Protein AF-A0A7Z9WN07-F1 (afdb_monomer_lite)

Structure (mmCIF, N/CA/C/O backbone):
data_AF-A0A7Z9WN07-F1
#
_entry.id   AF-A0A7Z9WN07-F1
#
loop_
_atom_site.group_PDB
_atom_site.id
_atom_site.type_symbol
_atom_site.label_atom_id
_atom_site.label_alt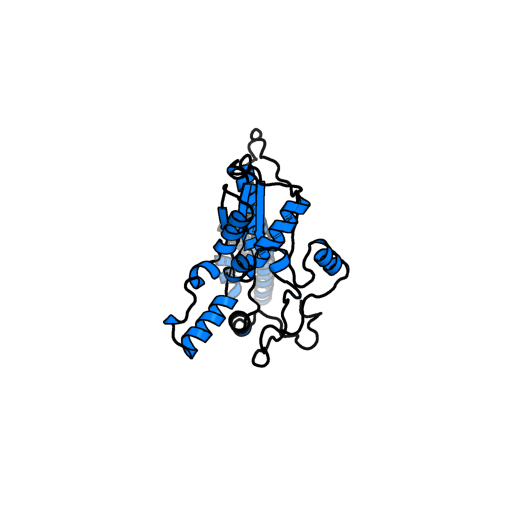_id
_atom_site.label_comp_id
_atom_site.label_asym_id
_atom_site.label_entity_id
_atom_site.label_seq_id
_atom_site.pdbx_PDB_ins_code
_atom_site.Cartn_x
_atom_site.Cartn_y
_atom_site.Cartn_z
_atom_site.occupancy
_atom_site.B_iso_or_equiv
_atom_site.auth_seq_id
_atom_site.auth_comp_id
_atom_site.auth_asym_id
_atom_site.auth_atom_id
_atom_site.pdbx_PDB_model_num
ATOM 1 N N . MET A 1 1 ? 30.267 -47.677 9.262 1.00 50.44 1 MET A N 1
ATOM 2 C CA . MET A 1 1 ? 31.317 -47.156 10.186 1.00 50.44 1 MET A CA 1
ATOM 3 C C . MET A 1 1 ? 31.373 -45.617 10.377 1.00 50.44 1 MET A C 1
ATOM 5 O O . MET A 1 1 ? 30.906 -45.163 11.415 1.00 50.44 1 MET A O 1
ATOM 9 N N . ILE A 1 2 ? 31.884 -44.772 9.455 1.00 46.47 2 ILE A N 1
ATOM 10 C CA . ILE A 1 2 ? 32.098 -43.310 9.717 1.00 46.47 2 ILE A CA 1
ATOM 11 C C . ILE A 1 2 ? 30.790 -42.527 9.984 1.00 46.47 2 ILE A C 1
ATOM 13 O O . ILE A 1 2 ? 30.716 -41.744 10.929 1.00 46.47 2 ILE A O 1
ATOM 17 N N . ARG A 1 3 ? 29.727 -42.796 9.212 1.00 55.16 3 ARG A N 1
ATOM 18 C CA . ARG A 1 3 ? 28.394 -42.169 9.372 1.00 55.16 3 ARG A CA 1
ATOM 19 C C . ARG A 1 3 ? 27.716 -42.485 10.711 1.00 55.16 3 ARG A C 1
ATOM 21 O O . ARG A 1 3 ? 26.977 -41.663 11.247 1.00 55.16 3 ARG A O 1
ATOM 28 N N . ILE A 1 4 ? 27.975 -43.675 11.247 1.00 59.12 4 ILE A N 1
ATOM 29 C CA . ILE A 1 4 ? 27.406 -44.155 12.511 1.00 59.12 4 ILE A CA 1
ATOM 30 C C . ILE A 1 4 ? 28.110 -43.460 13.684 1.00 59.12 4 ILE A C 1
ATOM 32 O O . ILE A 1 4 ? 27.452 -42.921 14.571 1.00 59.12 4 ILE A O 1
ATOM 36 N N . ALA A 1 5 ? 29.443 -43.363 13.641 1.00 60.12 5 ALA A N 1
ATOM 37 C CA . ALA A 1 5 ? 30.236 -42.713 14.684 1.00 60.12 5 ALA A CA 1
ATOM 38 C C . ALA A 1 5 ? 29.863 -41.232 14.907 1.00 60.12 5 ALA A C 1
ATOM 40 O O . ALA A 1 5 ? 29.836 -40.768 16.048 1.00 60.12 5 ALA A O 1
ATOM 41 N N . GLU A 1 6 ? 29.530 -40.485 13.848 1.00 63.25 6 GLU A N 1
ATOM 42 C CA . GLU A 1 6 ? 29.062 -39.096 13.974 1.00 63.25 6 GLU A CA 1
ATOM 43 C C . GLU A 1 6 ? 27.670 -38.977 14.605 1.00 63.25 6 GLU A C 1
ATOM 45 O O . GLU A 1 6 ? 27.448 -38.085 15.429 1.00 63.25 6 GLU A O 1
ATOM 50 N N . ARG A 1 7 ? 26.736 -39.874 14.258 1.00 66.88 7 ARG A N 1
ATOM 51 C CA . ARG A 1 7 ? 25.386 -39.895 14.847 1.00 66.88 7 ARG A CA 1
ATOM 52 C C . ARG A 1 7 ? 25.447 -40.239 16.342 1.00 66.88 7 ARG A C 1
ATOM 54 O O . ARG A 1 7 ? 24.804 -39.561 17.142 1.00 66.88 7 ARG A O 1
ATOM 61 N N . LEU A 1 8 ? 26.305 -41.182 16.740 1.00 63.91 8 LEU A N 1
ATOM 62 C CA . LEU A 1 8 ? 26.515 -41.567 18.145 1.00 63.91 8 LEU A CA 1
ATOM 63 C C . LEU A 1 8 ? 27.020 -40.413 19.024 1.00 63.91 8 LEU A C 1
ATOM 65 O O . LEU A 1 8 ? 26.582 -40.261 20.165 1.00 63.91 8 LEU A O 1
ATOM 69 N N . ARG A 1 9 ? 27.890 -39.541 18.493 1.00 69.06 9 ARG A N 1
ATOM 70 C CA . ARG A 1 9 ? 28.395 -38.359 19.223 1.00 69.06 9 ARG A CA 1
ATOM 71 C C . ARG A 1 9 ? 27.320 -37.319 19.539 1.00 69.06 9 ARG A C 1
ATOM 73 O O . ARG A 1 9 ? 27.557 -36.463 20.388 1.00 69.06 9 ARG A O 1
ATOM 80 N N . ARG A 1 10 ? 26.164 -37.365 18.873 1.00 67.75 10 ARG A N 1
ATOM 81 C CA . ARG A 1 10 ? 25.049 -36.430 19.094 1.00 67.75 10 ARG A CA 1
ATOM 82 C C . ARG A 1 10 ? 24.007 -36.961 20.081 1.00 67.75 10 ARG A C 1
ATOM 84 O O . ARG A 1 10 ? 23.107 -36.215 20.453 1.00 67.75 10 ARG A O 1
ATOM 91 N N . LEU A 1 11 ? 24.138 -38.215 20.522 1.00 70.62 11 LEU A N 1
ATOM 92 C CA . LEU A 1 11 ? 23.226 -38.818 21.489 1.00 70.62 11 LEU A CA 1
ATOM 93 C C . LEU A 1 11 ? 23.518 -38.341 22.923 1.00 70.62 11 LEU A C 1
ATOM 95 O O . LEU A 1 11 ? 24.699 -38.195 23.271 1.00 70.62 11 LEU A O 1
ATOM 99 N N . PRO A 1 12 ? 22.482 -38.158 23.763 1.00 74.62 12 PRO A N 1
ATOM 100 C CA . PRO A 1 12 ? 22.628 -37.963 25.206 1.00 74.62 12 PRO A CA 1
ATOM 101 C C . PRO A 1 12 ? 23.363 -39.137 25.884 1.00 74.62 12 PRO A C 1
ATOM 103 O O . PRO A 1 12 ? 23.334 -40.251 25.356 1.00 74.62 12 PRO A O 1
ATOM 106 N N . PRO A 1 13 ? 23.987 -38.938 27.060 1.00 73.56 13 PRO A N 1
ATOM 107 C CA . PRO A 1 13 ? 24.731 -39.992 27.760 1.00 73.56 13 PRO A CA 1
ATOM 108 C C . PRO A 1 13 ? 23.916 -41.273 28.011 1.00 73.56 13 PRO A C 1
ATOM 110 O O . PRO A 1 13 ? 24.398 -42.368 27.739 1.00 73.56 13 PRO A O 1
ATOM 113 N N . GLU A 1 14 ? 22.655 -41.137 28.429 1.00 73.00 14 GLU A N 1
ATOM 114 C CA . GLU A 1 14 ? 21.747 -42.261 28.722 1.00 73.00 14 GLU A CA 1
ATOM 115 C C . GLU A 1 14 ? 21.422 -43.112 27.482 1.00 73.00 14 GLU A C 1
ATOM 117 O O . GLU A 1 14 ? 21.312 -44.335 27.549 1.00 73.00 14 GLU A O 1
ATOM 122 N N . ALA A 1 15 ? 21.311 -42.462 26.323 1.00 70.81 15 ALA A N 1
ATOM 123 C CA . ALA A 1 15 ? 21.045 -43.109 25.044 1.00 70.81 15 ALA A CA 1
ATOM 124 C C . ALA A 1 15 ? 22.238 -43.938 24.547 1.00 70.81 15 ALA A C 1
ATOM 126 O O . ALA A 1 15 ? 22.056 -45.011 23.974 1.00 70.81 15 ALA A O 1
ATOM 127 N N . ARG A 1 16 ? 23.465 -43.458 24.789 1.00 72.75 16 ARG A N 1
ATOM 128 C CA . ARG A 1 16 ? 24.693 -44.189 24.435 1.00 72.75 16 ARG A CA 1
ATOM 129 C C . ARG A 1 16 ? 24.855 -45.456 25.266 1.00 72.75 16 ARG A C 1
ATOM 131 O O . ARG A 1 16 ? 25.309 -46.465 24.742 1.00 72.75 16 ARG A O 1
ATOM 138 N N . GLU A 1 17 ? 24.459 -45.399 26.534 1.00 75.38 17 GLU A N 1
ATOM 139 C CA . GLU A 1 17 ? 24.527 -46.535 27.452 1.00 75.38 17 GLU A CA 1
ATOM 140 C C . GLU A 1 17 ? 23.550 -47.657 27.057 1.00 75.38 17 GLU A C 1
ATOM 142 O O . GLU A 1 17 ? 23.934 -48.824 27.055 1.00 75.38 17 GLU A O 1
ATOM 147 N N . ARG A 1 18 ? 22.317 -47.327 26.633 1.00 73.62 18 ARG A N 1
ATOM 148 C CA . ARG A 1 18 ? 21.366 -48.325 26.089 1.00 73.62 18 ARG A CA 1
ATOM 149 C C . ARG A 1 18 ? 21.925 -49.035 24.857 1.00 73.62 18 ARG A C 1
ATOM 151 O O . ARG A 1 18 ? 21.907 -50.259 24.803 1.00 73.62 18 ARG A O 1
ATOM 158 N N . LEU A 1 19 ? 22.461 -48.268 23.910 1.00 70.50 19 LEU A N 1
ATOM 159 C CA . LEU A 1 19 ? 22.985 -48.810 22.657 1.00 70.50 19 LEU A CA 1
ATOM 160 C C . LEU A 1 19 ? 24.225 -49.694 22.879 1.00 70.50 19 LEU A C 1
ATOM 162 O O . LEU A 1 19 ? 24.415 -50.701 22.202 1.00 70.50 19 LEU A O 1
ATOM 166 N N . ARG A 1 20 ? 25.058 -49.335 23.863 1.00 72.38 20 ARG A N 1
ATOM 167 C CA . ARG A 1 20 ? 26.203 -50.147 24.286 1.00 72.38 20 ARG A CA 1
ATOM 168 C C . ARG A 1 20 ? 25.761 -51.508 24.827 1.00 72.38 20 ARG A C 1
ATOM 170 O O . ARG A 1 20 ? 26.354 -52.515 24.461 1.00 72.38 20 ARG A O 1
ATOM 177 N N . ARG A 1 21 ? 24.709 -51.551 25.647 1.00 73.19 21 ARG A N 1
ATOM 178 C CA . ARG A 1 21 ? 24.177 -52.812 26.189 1.00 73.19 21 ARG A CA 1
ATOM 179 C C . ARG A 1 21 ? 23.580 -53.708 25.106 1.00 73.19 21 ARG A C 1
ATOM 181 O O . ARG A 1 21 ? 23.852 -54.901 25.113 1.00 73.19 21 ARG A O 1
ATOM 188 N N . ALA A 1 22 ? 22.844 -53.137 24.151 1.00 68.19 22 ALA A N 1
ATOM 189 C CA . ALA A 1 22 ? 22.296 -53.889 23.020 1.00 68.19 22 ALA A CA 1
ATOM 190 C C . ALA A 1 22 ? 23.404 -54.532 22.161 1.00 68.19 22 ALA A C 1
ATOM 192 O O . ALA A 1 22 ? 23.303 -55.694 21.770 1.00 68.19 22 ALA A O 1
ATOM 193 N N . LEU A 1 23 ? 24.507 -53.808 21.933 1.00 65.56 23 LEU A N 1
ATOM 194 C CA . LEU A 1 23 ? 25.697 -54.340 21.262 1.00 65.56 23 LEU A CA 1
ATOM 195 C C . LEU A 1 23 ? 26.356 -55.490 22.042 1.00 65.56 23 LEU A C 1
ATOM 197 O O . LEU A 1 23 ? 26.671 -56.524 21.456 1.00 65.56 23 LEU A O 1
ATOM 201 N N . GLU A 1 24 ? 26.529 -55.330 23.356 1.00 69.44 24 GLU A N 1
ATOM 202 C CA . GLU A 1 24 ? 27.122 -56.350 24.236 1.00 69.44 24 GLU A CA 1
ATOM 203 C C . GLU A 1 24 ? 26.260 -57.629 24.335 1.00 69.44 24 GLU A C 1
ATOM 205 O O . GLU A 1 24 ? 26.785 -58.717 24.587 1.00 69.44 24 GLU A O 1
ATOM 210 N N . GLU A 1 25 ? 24.941 -57.528 24.144 1.00 66.88 25 GLU A N 1
ATOM 211 C CA . GLU A 1 25 ? 24.028 -58.678 24.070 1.00 66.88 25 GLU A CA 1
ATOM 212 C C . GLU A 1 25 ? 24.083 -59.385 22.709 1.00 66.88 25 GLU A C 1
ATOM 214 O O . GLU A 1 25 ? 24.110 -60.618 22.658 1.00 66.88 25 GLU A O 1
ATOM 219 N N . LEU A 1 26 ? 24.187 -58.634 21.608 1.00 61.09 26 LEU A N 1
ATOM 220 C CA . LEU A 1 26 ? 24.311 -59.190 20.256 1.00 61.09 26 LEU A CA 1
ATOM 221 C C . LEU A 1 26 ? 25.615 -59.977 20.072 1.00 61.09 26 LEU A C 1
ATOM 223 O O . LEU A 1 26 ? 25.597 -61.063 19.484 1.00 61.09 26 LEU A O 1
ATOM 227 N N . GLU A 1 27 ? 26.723 -59.496 20.646 1.00 61.06 27 GLU A N 1
ATOM 228 C CA . GLU A 1 27 ? 28.025 -60.181 20.623 1.00 61.06 27 GLU A CA 1
ATOM 229 C C . GLU A 1 27 ? 27.993 -61.581 21.263 1.00 61.06 27 GLU A C 1
ATOM 231 O O . GLU A 1 27 ? 28.817 -62.436 20.922 1.00 61.06 27 GLU A O 1
ATOM 236 N N . LYS A 1 28 ? 27.025 -61.850 22.149 1.00 65.25 28 LYS A N 1
ATOM 237 C CA . LYS A 1 28 ? 26.889 -63.129 22.864 1.00 65.25 28 LYS A CA 1
ATOM 238 C C . LYS A 1 28 ? 26.076 -64.189 22.110 1.00 65.25 28 LYS A C 1
ATOM 240 O O . LYS A 1 28 ? 26.069 -65.335 22.553 1.00 65.25 28 LYS A O 1
ATOM 245 N N . SER A 1 29 ? 25.401 -63.850 21.005 1.00 60.69 29 SER A N 1
ATOM 246 C CA . SER A 1 29 ? 24.297 -64.676 20.475 1.00 60.69 29 SER A CA 1
ATOM 247 C C . SER A 1 29 ? 24.576 -65.559 19.241 1.00 60.69 29 SER A C 1
ATOM 249 O O . SER A 1 29 ? 23.800 -66.481 19.015 1.00 60.69 29 SER A O 1
ATOM 251 N N . GLU A 1 30 ? 25.667 -65.400 18.472 1.00 54.50 30 GLU A N 1
ATOM 252 C CA . GLU A 1 30 ? 25.879 -66.205 17.237 1.00 54.50 30 GLU A CA 1
ATOM 253 C C . GLU A 1 30 ? 27.345 -66.557 16.943 1.00 54.50 30 GLU A C 1
ATOM 255 O O . GLU A 1 30 ? 28.245 -65.883 17.422 1.00 54.50 30 GLU A O 1
ATOM 260 N N . THR A 1 31 ? 27.631 -67.603 16.154 1.00 58.09 31 THR A N 1
ATOM 261 C CA . THR A 1 31 ? 28.943 -68.294 16.076 1.00 58.09 31 THR A CA 1
ATOM 262 C C . THR A 1 31 ? 29.829 -68.015 14.841 1.00 58.09 31 THR A C 1
ATOM 264 O O . THR A 1 31 ? 30.919 -68.578 14.772 1.00 58.09 31 THR A O 1
ATOM 267 N N . SER A 1 32 ? 29.463 -67.125 13.899 1.00 57.62 32 SER A N 1
ATOM 268 C CA . SER A 1 32 ? 30.295 -66.812 12.706 1.00 57.62 32 SER A CA 1
ATOM 269 C C . SER A 1 32 ? 30.761 -65.338 12.624 1.00 57.62 32 SER A C 1
ATOM 271 O O . SER A 1 32 ? 29.915 -64.443 12.660 1.00 57.62 32 SER A O 1
ATOM 273 N N . PRO A 1 33 ? 32.071 -65.040 12.448 1.00 59.88 33 PRO A N 1
ATOM 274 C CA . PRO A 1 33 ? 32.620 -63.675 12.500 1.00 59.88 33 PRO A CA 1
ATOM 275 C C . PRO A 1 33 ? 32.059 -62.687 11.467 1.00 59.88 33 PRO A C 1
ATOM 277 O O . PRO A 1 33 ? 31.867 -61.521 11.789 1.00 59.88 33 PRO A O 1
ATOM 280 N N . GLN A 1 34 ? 31.787 -63.132 10.236 1.00 56.75 34 GLN A N 1
ATOM 281 C CA . GLN A 1 34 ? 31.320 -62.254 9.148 1.00 56.75 34 GLN A CA 1
ATOM 282 C C . GLN A 1 34 ? 29.810 -61.987 9.214 1.00 56.75 34 GLN A C 1
ATOM 284 O O . GLN A 1 34 ? 29.367 -60.878 8.921 1.00 56.75 34 GLN A O 1
ATOM 289 N N . ALA A 1 35 ? 29.025 -62.976 9.655 1.00 55.06 35 ALA A N 1
ATOM 290 C CA . ALA A 1 35 ? 27.593 -62.805 9.899 1.00 55.06 35 ALA A CA 1
ATOM 291 C C . ALA A 1 35 ? 27.338 -61.845 11.077 1.00 55.06 35 ALA A C 1
ATOM 293 O O . ALA A 1 35 ? 26.468 -60.982 10.978 1.00 55.06 35 ALA A O 1
ATOM 294 N N . ARG A 1 36 ? 28.179 -61.908 12.127 1.00 60.41 36 ARG A N 1
ATOM 295 C CA . ARG A 1 36 ? 28.152 -60.983 13.276 1.00 60.41 36 ARG A CA 1
ATOM 296 C C . ARG A 1 36 ? 28.286 -59.520 12.861 1.00 60.41 36 ARG A C 1
ATOM 298 O O . ARG A 1 36 ? 27.538 -58.691 13.357 1.00 60.41 36 ARG A O 1
ATOM 305 N N . THR A 1 37 ? 29.216 -59.188 11.963 1.00 59.72 37 THR A N 1
ATOM 306 C CA . THR A 1 37 ? 29.473 -57.786 11.588 1.00 59.72 37 THR A CA 1
ATOM 307 C C . THR A 1 37 ? 28.296 -57.169 10.832 1.00 59.72 37 THR A C 1
ATOM 309 O O . THR A 1 37 ? 27.896 -56.050 11.136 1.00 59.72 37 THR A O 1
ATOM 312 N N . ILE A 1 38 ? 27.707 -57.910 9.890 1.00 59.88 38 ILE A N 1
ATOM 313 C CA . ILE A 1 38 ? 26.604 -57.412 9.054 1.00 59.88 38 ILE A CA 1
ATOM 314 C C . ILE A 1 38 ? 25.294 -57.348 9.853 1.00 59.88 38 ILE A C 1
ATOM 316 O O . ILE A 1 38 ? 24.553 -56.371 9.739 1.00 59.88 38 ILE A O 1
ATOM 320 N N . ALA A 1 39 ? 25.016 -58.356 10.689 1.00 58.91 39 ALA A N 1
ATOM 321 C CA . ALA A 1 39 ? 23.849 -58.353 11.568 1.00 58.91 39 ALA A CA 1
ATOM 322 C C . ALA A 1 39 ? 23.942 -57.239 12.624 1.00 58.91 39 ALA A C 1
ATOM 324 O O . ALA A 1 39 ? 22.986 -56.489 12.799 1.00 58.91 39 ALA A O 1
ATOM 325 N N . ALA A 1 40 ? 25.111 -57.059 13.251 1.00 61.72 40 ALA A N 1
ATOM 326 C CA . ALA A 1 40 ? 25.325 -56.002 14.236 1.00 61.72 40 ALA A CA 1
ATOM 327 C C . ALA A 1 40 ? 25.194 -54.598 13.631 1.00 61.72 40 ALA A C 1
ATOM 329 O O . ALA A 1 40 ? 24.567 -53.743 14.249 1.00 61.72 40 ALA A O 1
ATOM 330 N N . GLU A 1 41 ? 25.725 -54.345 12.426 1.00 65.19 41 GLU A N 1
ATOM 331 C CA . GLU A 1 41 ? 25.561 -53.038 11.768 1.00 65.19 41 GLU A CA 1
ATOM 332 C C . GLU A 1 41 ? 24.087 -52.736 11.458 1.00 65.19 41 GLU A C 1
ATOM 334 O O . GLU A 1 41 ? 23.626 -51.625 11.724 1.00 65.19 41 GLU A O 1
ATOM 339 N N . ARG A 1 42 ? 23.325 -53.725 10.976 1.00 66.19 42 ARG A N 1
ATOM 340 C CA . ARG A 1 42 ? 21.904 -53.547 10.650 1.00 66.19 42 ARG A CA 1
ATOM 341 C C . ARG A 1 42 ? 21.039 -53.328 11.894 1.00 66.19 42 ARG A C 1
ATOM 343 O O . ARG A 1 42 ? 20.218 -52.415 11.910 1.00 66.19 42 ARG A O 1
ATOM 350 N N . THR A 1 43 ? 21.241 -54.115 12.949 1.00 66.69 43 THR A N 1
ATOM 351 C CA . THR A 1 43 ? 20.502 -53.949 14.211 1.00 66.69 43 THR A CA 1
ATOM 352 C C . THR A 1 43 ? 20.839 -52.620 14.890 1.00 66.69 43 THR A C 1
ATOM 354 O O . THR A 1 43 ? 19.952 -51.965 15.436 1.00 66.69 43 THR A O 1
ATOM 357 N N . LEU A 1 44 ? 22.092 -52.163 14.798 1.00 66.81 44 LEU A N 1
ATOM 358 C CA . LEU A 1 44 ? 22.504 -50.870 15.340 1.00 66.81 44 LEU A CA 1
ATOM 359 C C . LEU A 1 44 ? 21.839 -49.694 14.616 1.00 66.81 44 LEU A C 1
ATOM 361 O O . LEU A 1 44 ? 21.447 -48.723 15.262 1.00 66.81 44 LEU A O 1
ATOM 365 N N . GLU A 1 45 ? 21.720 -49.756 13.289 1.00 70.25 45 GLU A N 1
ATOM 366 C CA . GLU A 1 45 ? 21.030 -48.720 12.514 1.00 70.25 45 GLU A CA 1
ATOM 367 C C . GLU A 1 45 ? 19.539 -48.649 12.872 1.00 70.25 45 GLU A C 1
ATOM 369 O O . GLU A 1 45 ? 19.023 -47.556 13.114 1.00 70.25 45 GLU A O 1
ATOM 374 N N . GLU A 1 46 ? 18.874 -49.800 13.006 1.00 72.75 46 GLU A N 1
ATOM 375 C CA . GLU A 1 46 ? 17.461 -49.880 13.395 1.00 72.75 46 GLU A CA 1
ATOM 376 C C . GLU A 1 46 ? 17.210 -49.346 14.819 1.00 72.75 46 GLU A C 1
ATOM 378 O O . GLU A 1 46 ? 16.247 -48.606 15.048 1.00 72.75 46 GLU A O 1
ATOM 383 N N . GLU A 1 47 ? 18.074 -49.671 15.786 1.00 70.88 47 GLU A N 1
ATOM 384 C CA . GLU A 1 47 ? 17.983 -49.122 17.144 1.00 70.88 47 GLU A CA 1
ATOM 385 C C . GLU A 1 47 ? 18.262 -47.618 17.184 1.00 70.88 47 GLU A C 1
ATOM 387 O O . GLU A 1 47 ? 17.565 -46.869 17.874 1.00 70.88 47 GLU A O 1
ATOM 392 N N . LEU A 1 48 ? 19.255 -47.157 16.423 1.00 71.50 48 LEU A N 1
ATOM 393 C CA . LEU A 1 48 ? 19.617 -45.749 16.360 1.00 71.50 48 LEU A CA 1
ATOM 394 C C . LEU A 1 48 ? 18.477 -44.905 15.785 1.00 71.50 48 LEU A C 1
ATOM 396 O O . LEU A 1 48 ? 18.200 -43.825 16.306 1.00 71.50 48 LEU A O 1
ATOM 400 N N . ASP A 1 49 ? 17.800 -45.386 14.744 1.00 74.44 49 ASP A N 1
ATOM 401 C CA . ASP A 1 49 ? 16.678 -44.670 14.141 1.00 74.44 49 ASP A CA 1
ATOM 402 C C . ASP A 1 49 ? 15.453 -44.635 15.074 1.00 74.44 49 ASP A C 1
ATOM 404 O O . ASP A 1 49 ? 14.838 -43.573 15.218 1.00 74.44 49 ASP A O 1
ATOM 408 N N . LYS A 1 50 ? 15.150 -45.726 15.799 1.00 77.44 50 LYS A N 1
ATOM 409 C CA . LYS A 1 50 ? 14.107 -45.729 16.850 1.00 77.44 50 LYS A CA 1
ATOM 410 C C . LYS A 1 50 ? 14.411 -44.716 17.950 1.00 77.44 50 LYS A C 1
ATOM 412 O O . LYS A 1 50 ? 13.557 -43.918 18.330 1.00 77.44 50 LYS A O 1
ATOM 417 N N . LEU A 1 51 ? 15.648 -44.714 18.430 1.00 74.69 51 LEU A N 1
ATOM 418 C CA . LEU A 1 51 ? 16.062 -43.871 19.541 1.00 74.69 51 LEU A CA 1
ATOM 419 C C . LEU A 1 51 ? 16.129 -42.390 19.132 1.00 74.69 51 LEU A C 1
ATOM 421 O O . LEU A 1 51 ? 15.784 -41.500 19.912 1.00 74.69 51 LEU A O 1
ATOM 425 N N . MET A 1 52 ? 16.492 -42.107 17.880 1.00 70.69 52 MET A N 1
ATOM 426 C CA . MET A 1 52 ? 16.381 -40.768 17.308 1.00 70.69 52 MET A CA 1
ATOM 427 C C . MET A 1 52 ? 14.919 -40.327 17.174 1.00 70.69 52 MET A C 1
ATOM 429 O O . MET A 1 52 ? 14.622 -39.189 17.525 1.00 70.69 52 MET A O 1
ATOM 433 N N . ALA A 1 53 ? 13.996 -41.192 16.748 1.00 76.31 53 ALA A N 1
ATOM 434 C CA . ALA A 1 53 ? 12.572 -40.852 16.694 1.00 76.31 53 ALA A CA 1
ATOM 435 C C . ALA A 1 53 ? 12.009 -40.492 18.085 1.00 76.31 53 ALA A C 1
ATOM 437 O O . ALA A 1 53 ? 11.384 -39.441 18.238 1.00 76.31 53 ALA A O 1
ATOM 438 N N . GLU A 1 54 ? 12.327 -41.283 19.118 1.00 78.00 54 GLU A N 1
ATOM 439 C CA . GLU A 1 54 ? 11.938 -41.012 20.513 1.00 78.00 54 GLU A CA 1
ATOM 440 C C . GLU A 1 54 ? 12.485 -39.667 21.024 1.00 78.00 54 GLU A C 1
ATOM 442 O O . GLU A 1 54 ? 11.767 -38.880 21.650 1.00 78.00 54 GLU A O 1
ATOM 447 N N . LEU A 1 55 ? 13.762 -39.374 20.748 1.00 73.06 55 LEU A N 1
ATOM 448 C CA . LEU A 1 55 ? 14.392 -38.113 21.144 1.00 73.06 55 LEU A CA 1
ATOM 449 C C . LEU A 1 55 ? 13.765 -36.910 20.433 1.00 73.06 55 LEU A C 1
ATOM 451 O O . LEU A 1 55 ? 13.607 -35.854 21.046 1.00 73.06 55 LEU A O 1
ATOM 455 N N . TRP A 1 56 ? 13.403 -37.052 19.158 1.00 65.25 56 TRP A N 1
ATOM 456 C CA . TRP A 1 56 ? 12.733 -35.995 18.401 1.00 65.25 56 TRP A CA 1
ATOM 457 C C . TRP A 1 56 ? 11.310 -35.750 18.905 1.00 65.25 56 TRP A C 1
ATOM 459 O O . TRP A 1 56 ? 10.907 -34.594 19.028 1.00 65.25 56 TRP A O 1
ATOM 469 N N . GLU A 1 57 ? 10.583 -36.800 19.283 1.00 72.56 57 GLU A N 1
ATOM 470 C CA . GLU A 1 57 ? 9.243 -36.673 19.853 1.00 72.56 57 GLU A CA 1
ATOM 471 C C . GLU A 1 57 ? 9.268 -36.025 21.247 1.00 72.56 57 GLU A C 1
ATOM 473 O O . GLU A 1 57 ? 8.504 -35.094 21.512 1.00 72.56 57 GLU A O 1
ATOM 478 N N . ARG A 1 58 ? 10.211 -36.421 22.115 1.00 68.44 58 ARG A N 1
ATOM 479 C CA . ARG A 1 58 ? 10.443 -35.761 23.415 1.00 68.44 58 ARG A CA 1
ATOM 480 C C . ARG A 1 58 ? 10.781 -34.283 23.256 1.00 68.44 58 ARG A C 1
ATOM 482 O O . ARG A 1 58 ? 10.185 -33.440 23.922 1.00 68.44 58 ARG A O 1
ATOM 489 N N . ARG A 1 59 ? 11.679 -33.954 22.325 1.00 63.06 59 ARG A N 1
ATOM 490 C CA . ARG A 1 59 ? 12.076 -32.566 22.052 1.00 63.06 59 ARG A CA 1
ATOM 491 C C . ARG A 1 59 ? 10.937 -31.744 21.445 1.00 63.06 59 ARG A C 1
ATOM 493 O O . ARG A 1 59 ? 10.881 -30.539 21.670 1.00 63.06 59 ARG A O 1
ATOM 500 N N . GLY A 1 60 ? 10.035 -32.383 20.697 1.00 58.47 60 GLY A N 1
ATOM 501 C CA . GLY A 1 60 ? 8.794 -31.783 20.206 1.00 58.47 60 GLY A CA 1
ATOM 502 C C . GLY A 1 60 ? 7.791 -31.480 21.323 1.00 58.47 60 GLY A C 1
ATOM 503 O O . GLY A 1 60 ? 7.141 -30.438 21.278 1.00 58.47 60 GLY A O 1
ATOM 504 N N . ARG A 1 61 ? 7.712 -32.334 22.354 1.00 56.44 61 ARG A N 1
ATOM 505 C CA . ARG A 1 61 ? 6.864 -32.115 23.541 1.00 56.44 61 ARG A CA 1
ATOM 506 C C . ARG A 1 61 ? 7.429 -31.049 24.487 1.00 56.44 61 ARG A C 1
ATOM 508 O O . ARG A 1 61 ? 6.669 -30.215 24.958 1.00 56.44 61 ARG A O 1
ATOM 515 N N . GLU A 1 62 ? 8.744 -31.010 24.707 1.00 54.31 62 GLU A N 1
ATOM 516 C CA . GLU A 1 62 ? 9.402 -29.990 25.551 1.00 54.31 62 GLU A CA 1
ATOM 517 C C . GLU A 1 62 ? 9.453 -28.593 24.907 1.00 54.31 62 GLU A C 1
ATOM 519 O O . GLU A 1 62 ? 9.595 -27.590 25.602 1.00 54.31 62 GLU A O 1
ATOM 524 N N . ARG A 1 63 ? 9.339 -28.503 23.574 1.00 45.16 63 ARG A N 1
ATOM 525 C CA . ARG A 1 63 ? 9.302 -27.233 22.827 1.00 45.16 63 ARG A CA 1
ATOM 526 C C . ARG A 1 63 ? 7.902 -26.697 22.561 1.00 45.16 63 ARG A C 1
ATOM 528 O O . ARG A 1 63 ? 7.786 -25.731 21.809 1.00 45.16 63 ARG A O 1
ATOM 535 N N . GLN A 1 64 ? 6.851 -27.261 23.148 1.00 43.47 64 GLN A N 1
ATOM 536 C CA . GLN A 1 64 ? 5.607 -26.506 23.235 1.00 43.47 64 GLN A CA 1
ATOM 537 C C . GLN A 1 64 ? 5.810 -25.439 24.312 1.00 43.47 64 GLN A C 1
ATOM 539 O O . GLN A 1 64 ? 5.899 -25.802 25.483 1.00 43.47 64 GLN A O 1
ATOM 544 N N . PRO A 1 65 ? 5.943 -24.142 23.963 1.00 43.56 65 PRO A N 1
ATOM 545 C CA . PRO A 1 65 ? 5.894 -23.118 24.987 1.00 43.56 65 PRO A CA 1
ATOM 546 C C . PRO A 1 65 ? 4.558 -23.294 25.698 1.00 43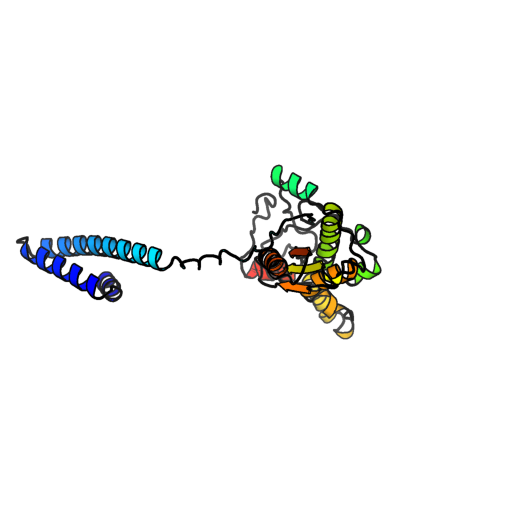.56 65 PRO A C 1
ATOM 548 O O . PRO A 1 65 ? 3.501 -23.224 25.067 1.00 43.56 65 PRO A O 1
ATOM 551 N N . GLU A 1 66 ? 4.610 -23.573 26.995 1.00 47.19 66 GLU A N 1
ATOM 552 C CA . GLU A 1 66 ? 3.433 -23.521 27.841 1.00 47.19 66 GLU A CA 1
ATOM 553 C C . GLU A 1 66 ? 2.943 -22.072 27.751 1.00 47.19 66 GLU A C 1
ATOM 555 O O . GLU A 1 66 ? 3.564 -21.148 28.283 1.00 47.19 66 GLU A O 1
ATOM 560 N N . LEU A 1 67 ? 1.907 -21.837 26.939 1.00 47.50 67 LEU A N 1
ATOM 561 C CA . LEU A 1 67 ? 1.287 -20.526 26.835 1.00 47.50 67 LEU A CA 1
ATOM 562 C C . LEU A 1 67 ? 0.854 -20.170 28.250 1.00 47.50 67 LEU A C 1
ATOM 564 O O . LEU A 1 67 ? -0.031 -20.828 28.799 1.00 47.50 67 LEU A O 1
ATOM 568 N N . ALA A 1 68 ? 1.508 -19.165 28.840 1.00 52.56 68 ALA A N 1
ATOM 569 C CA . ALA A 1 68 ? 1.161 -18.686 30.166 1.00 52.56 68 ALA A CA 1
ATOM 570 C C . ALA A 1 68 ? -0.367 -18.533 30.230 1.00 52.56 68 ALA A C 1
ATOM 572 O O . ALA A 1 68 ? -0.939 -17.905 29.327 1.00 52.56 68 ALA A O 1
ATOM 573 N N . PRO A 1 69 ? -1.047 -19.124 31.229 1.00 48.25 69 PRO A N 1
ATOM 574 C CA . PRO A 1 69 ? -2.492 -19.045 31.302 1.00 48.25 69 PRO A CA 1
ATOM 575 C C . PRO A 1 69 ? -2.874 -17.567 31.311 1.00 48.25 69 PRO A C 1
ATOM 577 O O . PRO A 1 69 ? -2.448 -16.810 32.188 1.00 48.25 69 PRO A O 1
ATOM 580 N N . LEU A 1 70 ? -3.632 -17.145 30.291 1.00 54.19 70 LEU A N 1
ATOM 581 C CA . LEU A 1 70 ? -4.176 -15.793 30.203 1.00 54.19 70 LEU A CA 1
ATOM 582 C C . LEU A 1 70 ? -4.810 -15.478 31.557 1.00 54.19 70 LEU A C 1
ATOM 584 O O . LEU A 1 70 ? -5.696 -16.214 32.000 1.00 54.19 70 LEU A O 1
ATOM 588 N N . ARG A 1 71 ? -4.321 -14.430 32.234 1.00 55.16 71 ARG A N 1
ATOM 589 C CA . ARG A 1 71 ? -4.818 -14.021 33.551 1.00 55.16 71 ARG A CA 1
ATOM 590 C C . ARG A 1 71 ? -6.342 -13.913 33.479 1.00 55.16 71 ARG A C 1
ATOM 592 O O . ARG A 1 71 ? -6.875 -12.993 32.859 1.00 55.16 71 ARG A O 1
ATOM 599 N N . ARG A 1 72 ? -7.050 -14.869 34.093 1.00 46.06 72 ARG A N 1
ATOM 600 C CA . ARG A 1 72 ? -8.507 -14.832 34.275 1.00 46.06 72 ARG A CA 1
ATOM 601 C C . ARG A 1 72 ? -8.825 -13.611 35.143 1.00 46.06 72 ARG A C 1
ATOM 603 O O . ARG A 1 72 ? -8.746 -13.689 36.361 1.00 46.06 72 ARG A O 1
ATOM 610 N N . GLY A 1 73 ? -9.110 -12.474 34.511 1.00 51.69 73 GLY A N 1
ATOM 611 C CA . GLY A 1 73 ? -9.414 -11.220 35.207 1.00 51.69 73 GLY A CA 1
ATOM 612 C C . GLY A 1 73 ? -9.326 -9.967 34.335 1.00 51.69 73 GLY A C 1
ATOM 613 O O . GLY A 1 73 ? -10.119 -9.050 34.518 1.00 51.69 73 GLY A O 1
ATOM 614 N N . GLU A 1 74 ? -8.453 -9.937 33.325 1.00 58.12 74 GLU A N 1
ATOM 615 C CA . GLU A 1 74 ? -8.453 -8.851 32.340 1.00 58.12 74 GLU A CA 1
ATOM 616 C C . GLU A 1 74 ? -9.371 -9.233 31.181 1.00 58.12 74 GLU A C 1
ATOM 618 O O . GLU A 1 74 ? -9.048 -10.096 30.362 1.00 58.12 74 GLU A O 1
ATOM 623 N N . ARG A 1 75 ? -10.550 -8.605 31.092 1.00 63.19 75 ARG A N 1
ATOM 624 C CA . ARG A 1 75 ? -11.368 -8.688 29.877 1.00 63.19 75 ARG A CA 1
ATOM 625 C C . ARG A 1 75 ? -10.609 -7.997 28.745 1.00 63.19 75 ARG A C 1
ATOM 627 O O . ARG A 1 75 ? -10.787 -6.804 28.516 1.00 63.19 75 ARG A O 1
ATOM 634 N N . ARG A 1 76 ? -9.746 -8.749 28.053 1.00 81.00 76 ARG A N 1
ATOM 635 C CA . ARG A 1 76 ? -9.050 -8.303 26.842 1.00 81.00 76 ARG A CA 1
ATOM 636 C C . ARG A 1 76 ? -10.095 -7.712 25.901 1.00 81.00 76 ARG A C 1
ATOM 638 O O . ARG A 1 76 ? -11.061 -8.401 25.561 1.00 81.00 76 ARG A O 1
ATOM 645 N N . ARG A 1 77 ? -9.936 -6.439 25.518 1.00 90.56 77 ARG A N 1
ATOM 646 C CA . ARG A 1 77 ? -10.893 -5.773 24.623 1.00 90.56 77 ARG A CA 1
ATOM 647 C C . ARG A 1 77 ? -11.053 -6.628 23.365 1.00 90.56 77 ARG A C 1
ATOM 649 O O . ARG A 1 77 ? -10.065 -7.028 22.742 1.00 90.56 77 ARG A O 1
ATOM 656 N N . ARG A 1 78 ? -12.300 -6.961 23.029 1.00 95.81 78 ARG A N 1
ATOM 657 C CA . ARG A 1 78 ? -12.606 -7.641 21.769 1.00 95.81 78 ARG A CA 1
ATOM 658 C C . ARG A 1 78 ? -12.352 -6.660 20.633 1.00 95.81 78 ARG A C 1
ATOM 660 O O . ARG A 1 78 ? -12.685 -5.487 20.750 1.00 95.81 78 ARG A O 1
ATOM 667 N N . VAL A 1 79 ? -11.768 -7.164 19.556 1.00 97.69 79 VAL A N 1
ATOM 668 C CA . VAL A 1 79 ? -11.509 -6.405 18.332 1.00 97.69 79 VAL A CA 1
ATOM 669 C C . VAL A 1 79 ? -12.353 -7.037 17.236 1.00 97.69 79 VAL A C 1
ATOM 671 O O . VAL A 1 79 ? -12.428 -8.265 17.157 1.00 97.69 79 VAL A O 1
ATOM 674 N N . VAL A 1 80 ? -13.013 -6.205 16.442 1.00 98.25 80 VAL A N 1
ATOM 675 C CA . VAL A 1 80 ? -13.862 -6.606 15.318 1.00 98.25 80 VAL A CA 1
ATOM 676 C C . VAL A 1 80 ? -13.468 -5.795 14.087 1.00 98.25 80 VAL A C 1
ATOM 678 O O . VAL A 1 80 ? -12.901 -4.713 14.223 1.00 98.25 80 VAL A O 1
ATOM 681 N N . ILE A 1 81 ? -13.756 -6.324 12.901 1.00 98.62 81 ILE A N 1
ATOM 682 C CA . ILE A 1 81 ? -13.615 -5.597 11.636 1.00 98.62 81 ILE A CA 1
ATOM 683 C C . ILE A 1 81 ? -14.975 -4.973 11.336 1.00 98.62 81 ILE A C 1
ATOM 685 O O . ILE A 1 81 ? -15.972 -5.691 11.304 1.00 98.62 81 ILE A O 1
ATOM 689 N N . THR A 1 82 ? -15.016 -3.653 11.171 1.00 98.44 82 THR A N 1
ATOM 690 C CA . THR A 1 82 ? -16.263 -2.908 10.931 1.00 98.44 82 THR A CA 1
ATOM 691 C C . THR A 1 82 ? -16.393 -2.388 9.509 1.00 98.44 82 THR A C 1
ATOM 693 O O . THR A 1 82 ? -17.500 -2.065 9.115 1.00 98.44 82 THR A O 1
ATOM 696 N N . GLY A 1 83 ? -15.296 -2.310 8.754 1.00 98.62 83 GLY A N 1
ATOM 697 C CA . GLY A 1 83 ? -15.322 -1.917 7.351 1.00 98.62 83 GLY A CA 1
ATOM 698 C C . GLY A 1 83 ? -14.048 -2.320 6.618 1.00 98.62 83 GLY A C 1
ATOM 699 O O . GLY A 1 83 ? -13.004 -2.547 7.242 1.00 98.62 83 GLY A O 1
ATOM 700 N N . MET A 1 84 ? -14.141 -2.442 5.297 1.00 98.81 84 MET A N 1
ATOM 701 C CA . MET A 1 84 ? -13.058 -2.896 4.426 1.00 98.81 84 MET A CA 1
ATOM 702 C C . MET A 1 84 ? -12.942 -2.039 3.163 1.00 98.81 84 MET A C 1
ATOM 704 O O . MET A 1 84 ? -13.911 -1.494 2.648 1.00 98.81 84 MET A O 1
ATOM 708 N N . GLY A 1 85 ? -11.729 -1.954 2.622 1.00 98.62 85 GLY A N 1
ATOM 709 C CA . GLY A 1 85 ? -11.450 -1.275 1.361 1.00 98.62 85 GLY A CA 1
ATOM 710 C C . GLY A 1 85 ? -10.274 -1.933 0.657 1.00 98.62 85 GLY A C 1
ATOM 711 O O . GLY A 1 85 ? -9.327 -2.370 1.312 1.00 98.62 85 GLY A O 1
ATOM 712 N N . ALA A 1 86 ? -10.327 -2.024 -0.673 1.00 98.31 86 ALA A N 1
ATOM 713 C CA . ALA A 1 86 ? -9.301 -2.707 -1.453 1.00 98.31 86 ALA A CA 1
ATOM 714 C C . ALA A 1 86 ? -9.088 -2.046 -2.818 1.00 98.31 86 ALA A C 1
ATOM 716 O O . ALA A 1 86 ? -10.047 -1.728 -3.513 1.00 98.31 86 ALA A O 1
ATOM 717 N N . ILE A 1 87 ? -7.821 -1.888 -3.202 1.00 98.19 87 ILE A N 1
ATOM 718 C CA . ILE A 1 87 ? -7.388 -1.535 -4.556 1.00 98.19 87 ILE A CA 1
ATOM 719 C C . ILE A 1 87 ? -6.429 -2.634 -5.001 1.00 98.19 87 ILE A C 1
ATOM 721 O O . ILE A 1 87 ? -5.377 -2.817 -4.389 1.00 98.19 87 ILE A O 1
ATOM 725 N N . THR A 1 88 ? -6.799 -3.393 -6.029 1.00 98.06 88 THR A N 1
ATOM 726 C CA . THR A 1 88 ? -6.062 -4.587 -6.452 1.00 98.06 88 THR A CA 1
ATOM 727 C C . THR A 1 88 ? -5.988 -4.695 -7.978 1.00 98.06 88 THR A C 1
ATOM 729 O O . THR A 1 88 ? -6.682 -3.978 -8.702 1.00 98.06 88 THR A O 1
ATOM 732 N N . PRO A 1 89 ? -5.168 -5.614 -8.514 1.00 97.19 89 PRO A N 1
ATOM 733 C CA . PRO A 1 89 ? -5.173 -5.919 -9.946 1.00 97.19 89 PRO A CA 1
ATOM 734 C C . PRO A 1 89 ? -6.489 -6.529 -10.453 1.00 97.19 89 PRO A C 1
ATOM 736 O O . PRO A 1 89 ? -6.732 -6.506 -11.661 1.00 97.19 89 PRO A O 1
ATOM 739 N N . LEU A 1 90 ? -7.325 -7.064 -9.551 1.00 97.44 90 LEU A N 1
ATOM 740 C CA . LEU A 1 90 ? -8.625 -7.671 -9.859 1.00 97.44 90 LEU A CA 1
ATOM 741 C C . LEU A 1 90 ? -9.790 -6.678 -9.817 1.00 97.44 90 LEU A C 1
ATOM 743 O O . LEU A 1 90 ? -10.841 -6.972 -10.384 1.00 97.44 90 LEU A O 1
ATOM 747 N N . GLY A 1 91 ? -9.616 -5.530 -9.162 1.00 97.12 91 GLY A N 1
ATOM 748 C CA . GLY A 1 91 ? -10.675 -4.545 -8.985 1.00 97.12 91 GLY A CA 1
ATOM 749 C C . GLY A 1 91 ? -10.258 -3.368 -8.111 1.00 97.12 91 GLY A C 1
ATOM 750 O O . GLY A 1 91 ? -9.302 -3.445 -7.338 1.00 97.12 91 GLY A O 1
ATOM 751 N N . LEU A 1 92 ? -10.999 -2.270 -8.219 1.00 97.88 92 LEU A N 1
ATOM 752 C CA . LEU A 1 92 ? -10.791 -1.036 -7.455 1.00 97.88 92 LEU A CA 1
ATOM 753 C C . LEU A 1 92 ? -11.727 -0.932 -6.240 1.00 97.88 92 LEU A C 1
ATOM 755 O O . LEU A 1 92 ? -11.877 0.146 -5.669 1.00 97.88 92 LEU A O 1
ATOM 759 N N . SER A 1 93 ? -12.360 -2.043 -5.861 1.00 98.00 93 SER A N 1
ATOM 760 C CA . SER A 1 93 ? -13.189 -2.174 -4.666 1.00 98.00 93 SER A CA 1
ATOM 761 C C . SER A 1 93 ? -13.068 -3.573 -4.053 1.00 98.00 93 SER A C 1
ATOM 763 O O . SER A 1 93 ? -12.534 -4.505 -4.671 1.00 98.00 93 SER A O 1
ATOM 765 N N . VAL A 1 94 ? -13.584 -3.728 -2.827 1.00 98.44 94 VAL A N 1
ATOM 766 C CA . VAL A 1 94 ? -13.693 -5.034 -2.152 1.00 98.44 94 VAL A CA 1
ATOM 767 C C . VAL A 1 94 ? -14.565 -5.981 -2.970 1.00 98.44 94 VAL A C 1
ATOM 769 O O . VAL A 1 94 ? -14.150 -7.109 -3.217 1.00 98.44 94 VAL A O 1
ATOM 772 N N . GLU A 1 95 ? -15.716 -5.506 -3.448 1.00 98.38 95 GLU A N 1
ATOM 773 C CA . GLU A 1 95 ? -16.669 -6.316 -4.210 1.00 98.38 95 GLU A CA 1
ATOM 774 C C . GLU A 1 95 ? -16.067 -6.813 -5.529 1.00 98.38 95 GLU A C 1
ATOM 776 O O . GLU A 1 95 ? -16.062 -8.011 -5.797 1.00 98.38 95 GLU A O 1
ATOM 781 N N . GLU A 1 96 ? -15.476 -5.923 -6.333 1.00 98.19 96 GLU A N 1
ATOM 782 C CA . GLU A 1 96 ? -14.851 -6.317 -7.604 1.00 98.19 96 GLU A CA 1
ATOM 783 C C . GLU A 1 96 ? -13.717 -7.328 -7.394 1.00 98.19 96 GLU A C 1
ATOM 785 O O . GLU A 1 96 ? -13.620 -8.325 -8.117 1.00 98.19 96 GLU A O 1
ATOM 790 N N . THR A 1 97 ? -12.884 -7.086 -6.375 1.00 98.25 97 THR A N 1
ATOM 791 C CA . THR A 1 97 ? -11.797 -7.994 -5.995 1.00 98.25 97 THR A CA 1
ATOM 792 C C . THR A 1 97 ? -12.360 -9.356 -5.590 1.00 98.25 97 THR A C 1
ATOM 794 O O . THR A 1 97 ? -11.903 -10.384 -6.088 1.00 98.25 97 THR A O 1
ATOM 797 N N . TRP A 1 98 ? -13.377 -9.377 -4.729 1.00 98.44 98 TRP A N 1
ATOM 798 C CA . TRP A 1 98 ? -14.002 -10.592 -4.213 1.00 98.44 98 TRP A CA 1
ATOM 799 C C . TRP A 1 98 ? -14.654 -11.427 -5.318 1.00 98.44 98 TRP A C 1
ATOM 801 O O . TRP A 1 98 ? -14.383 -12.624 -5.434 1.00 98.44 98 TRP A O 1
ATOM 811 N N . GLN A 1 99 ? -15.420 -10.789 -6.203 1.00 98.44 99 GLN A N 1
ATOM 812 C CA . GLN A 1 99 ? -16.002 -11.446 -7.374 1.00 98.44 99 GLN A CA 1
ATOM 813 C C . GLN A 1 99 ? -14.930 -11.957 -8.345 1.00 98.44 99 GLN A C 1
ATOM 815 O O . GLN A 1 99 ? -15.152 -12.934 -9.059 1.00 98.44 99 GLN A O 1
ATOM 820 N N . GLY A 1 100 ? -13.768 -11.300 -8.407 1.00 97.81 100 GLY A N 1
ATOM 821 C CA . GLY A 1 100 ? -12.596 -11.777 -9.146 1.00 97.81 100 GLY A CA 1
ATOM 822 C C . GLY A 1 100 ? -12.049 -13.079 -8.591 1.00 97.81 100 GLY A C 1
ATOM 823 O O . GLY A 1 100 ? -11.866 -14.035 -9.345 1.00 97.81 100 GLY A O 1
ATOM 824 N N . LEU A 1 101 ? -11.856 -13.118 -7.274 1.00 97.19 101 LEU A N 1
ATOM 825 C CA . LEU A 1 101 ? -11.332 -14.277 -6.561 1.00 97.19 101 LEU A CA 1
ATOM 826 C C . LEU A 1 101 ? -12.266 -15.487 -6.674 1.00 97.19 101 LEU A C 1
ATOM 828 O O . LEU A 1 101 ? -11.810 -16.561 -7.056 1.00 97.19 101 LEU A O 1
ATOM 832 N N . ILE A 1 102 ? -13.568 -15.317 -6.410 1.00 98.12 102 ILE A N 1
ATOM 833 C CA . ILE A 1 102 ? -14.547 -16.418 -6.495 1.00 98.12 102 ILE A CA 1
ATOM 834 C C . ILE A 1 102 ? -14.631 -16.983 -7.916 1.00 98.12 102 ILE A C 1
ATOM 836 O O . ILE A 1 102 ? -14.734 -18.193 -8.098 1.00 98.12 102 ILE A O 1
ATOM 840 N N . ALA A 1 103 ? -14.569 -16.120 -8.930 1.00 97.75 103 ALA A N 1
ATOM 841 C CA . ALA A 1 103 ? -14.628 -16.537 -10.327 1.00 97.75 103 ALA A CA 1
ATOM 842 C C . ALA A 1 103 ? -13.299 -17.104 -10.863 1.00 97.75 103 ALA A C 1
ATOM 844 O O . ALA A 1 103 ? -13.230 -17.445 -12.043 1.00 97.75 103 ALA A O 1
ATOM 845 N N . GLY A 1 104 ? -12.235 -17.157 -10.052 1.00 96.69 104 GLY A N 1
ATOM 846 C CA . GLY A 1 104 ? -10.917 -17.625 -10.488 1.00 96.69 104 GLY A CA 1
ATOM 847 C C . GLY A 1 104 ? -10.266 -16.734 -11.552 1.00 96.69 104 GLY A C 1
ATOM 848 O O . GLY A 1 104 ? -9.475 -17.222 -12.358 1.00 96.69 104 GLY A O 1
ATOM 849 N N . ARG A 1 105 ? -10.604 -15.437 -11.602 1.00 96.81 105 ARG A N 1
ATOM 850 C CA . ARG A 1 105 ? -9.984 -14.503 -12.554 1.00 96.81 105 ARG A CA 1
ATOM 851 C C . ARG A 1 105 ? -8.561 -14.184 -12.108 1.00 96.81 105 ARG A C 1
ATOM 853 O O . ARG A 1 105 ? -8.331 -13.882 -10.940 1.00 96.81 105 ARG A O 1
ATOM 860 N N . SER A 1 106 ? -7.621 -14.189 -13.049 1.00 97.06 106 SER A N 1
ATOM 861 C CA . SER A 1 106 ? -6.256 -13.726 -12.797 1.00 97.06 106 SER A CA 1
ATOM 862 C C . SER A 1 106 ? -6.133 -12.222 -13.035 1.00 97.06 106 SER A C 1
ATOM 864 O O . SER A 1 106 ? -6.657 -11.685 -14.010 1.00 97.06 106 SER A O 1
ATOM 866 N N . GLY A 1 107 ? -5.418 -11.540 -12.139 1.00 96.12 107 GLY A N 1
ATOM 867 C CA . GLY A 1 107 ? -5.026 -10.137 -12.301 1.00 96.12 107 GLY A CA 1
ATOM 868 C C . GLY A 1 107 ? -3.677 -9.964 -13.007 1.00 96.12 107 GLY A C 1
ATOM 869 O O . GLY A 1 107 ? -3.230 -8.830 -13.194 1.00 96.12 107 GLY A O 1
ATOM 870 N N . ILE A 1 108 ? -3.015 -11.071 -13.361 1.00 97.50 108 ILE A N 1
ATOM 871 C CA . ILE A 1 108 ? -1.688 -11.094 -13.976 1.00 97.50 108 ILE A CA 1
ATOM 872 C C . ILE A 1 108 ? -1.807 -10.996 -15.493 1.00 97.50 108 ILE A C 1
ATOM 874 O O . ILE A 1 108 ? -2.665 -11.611 -16.121 1.00 97.50 108 ILE A O 1
ATOM 878 N N . ARG A 1 109 ? -0.936 -10.180 -16.081 1.00 96.25 109 ARG A N 1
ATOM 879 C CA . ARG A 1 109 ? -0.916 -9.842 -17.506 1.00 96.25 109 ARG A CA 1
ATOM 880 C C . ARG A 1 109 ? 0.444 -9.285 -17.883 1.00 96.25 109 ARG A C 1
ATOM 882 O O . ARG A 1 109 ? 1.244 -8.969 -17.004 1.00 96.25 109 ARG A O 1
ATOM 889 N N . ARG A 1 110 ? 0.683 -9.115 -19.184 1.00 96.50 110 ARG A N 1
ATOM 890 C CA . ARG A 1 110 ? 1.873 -8.414 -19.673 1.00 96.50 110 ARG A CA 1
ATOM 891 C C . ARG A 1 110 ? 1.944 -6.999 -19.089 1.00 96.50 110 ARG A C 1
ATOM 893 O O . ARG A 1 110 ? 0.929 -6.294 -19.056 1.00 96.50 110 ARG A O 1
ATOM 900 N N . ILE A 1 111 ? 3.138 -6.623 -18.636 1.00 96.69 111 ILE A N 1
ATOM 901 C CA . ILE A 1 111 ? 3.448 -5.296 -18.094 1.00 96.69 111 ILE A CA 1
ATOM 902 C C . ILE A 1 111 ? 3.177 -4.236 -19.165 1.00 96.69 111 ILE A C 1
ATOM 904 O O . ILE A 1 111 ? 3.483 -4.433 -20.340 1.00 96.69 111 ILE A O 1
ATOM 908 N N . THR A 1 112 ? 2.583 -3.120 -18.747 1.00 95.19 112 THR A N 1
ATOM 909 C CA . THR A 1 112 ? 2.306 -1.951 -19.597 1.00 95.19 112 THR A CA 1
ATOM 910 C C . THR A 1 112 ? 2.860 -0.646 -19.024 1.00 95.19 112 THR A C 1
ATOM 912 O O . THR A 1 112 ? 2.891 0.358 -19.730 1.00 95.19 112 THR A O 1
ATOM 915 N N . ALA A 1 113 ? 3.326 -0.645 -17.771 1.00 92.75 113 ALA A N 1
ATOM 916 C CA . ALA A 1 113 ? 3.946 0.513 -17.131 1.00 92.75 113 ALA A CA 1
ATOM 917 C C . ALA A 1 113 ? 5.283 0.940 -17.773 1.00 92.75 113 ALA A C 1
ATOM 919 O O . ALA A 1 113 ? 5.641 2.116 -17.705 1.00 92.75 113 ALA A O 1
ATOM 920 N N . PHE A 1 114 ? 6.006 0.003 -18.389 1.00 94.12 114 PHE A N 1
ATOM 921 C CA . PHE A 1 114 ? 7.261 0.197 -19.126 1.00 94.12 114 PHE A CA 1
ATOM 922 C C . PHE A 1 114 ? 7.464 -0.975 -20.106 1.00 94.12 114 PHE A C 1
ATOM 924 O O . PHE A 1 114 ? 6.659 -1.907 -20.104 1.00 94.12 114 PHE A O 1
ATOM 931 N N . ASP A 1 115 ? 8.504 -0.931 -20.946 1.00 95.88 115 ASP A N 1
ATOM 932 C CA . ASP A 1 115 ? 8.859 -2.038 -21.847 1.00 95.88 115 ASP A CA 1
ATOM 933 C C . ASP A 1 115 ? 9.661 -3.115 -21.093 1.00 95.88 115 ASP A C 1
ATOM 935 O O . ASP A 1 115 ? 10.790 -2.847 -20.685 1.00 95.88 115 ASP A O 1
ATOM 939 N N . PRO A 1 116 ? 9.116 -4.330 -20.884 1.00 96.69 116 PRO A N 1
ATOM 940 C CA . PRO A 1 116 ? 9.804 -5.365 -20.131 1.00 96.69 116 PRO A CA 1
ATOM 941 C C . PRO A 1 116 ? 10.651 -6.299 -21.018 1.00 96.69 116 PRO A C 1
ATOM 943 O O . PRO A 1 116 ? 11.065 -7.354 -20.541 1.00 96.69 116 PRO A O 1
ATOM 946 N N . SER A 1 117 ? 10.848 -5.993 -22.308 1.00 97.12 117 SER A N 1
ATOM 947 C CA . SER A 1 117 ? 11.386 -6.948 -23.297 1.00 97.12 117 SER A CA 1
ATOM 948 C C . SER A 1 117 ? 12.790 -7.473 -22.974 1.00 97.12 117 SER A C 1
ATOM 950 O O . SER A 1 117 ? 13.103 -8.610 -23.325 1.00 97.12 117 SER A O 1
ATOM 952 N N . ASP A 1 118 ? 13.593 -6.699 -22.241 1.00 96.69 118 ASP A N 1
ATOM 953 C CA . ASP A 1 118 ? 14.946 -7.081 -21.816 1.00 96.69 118 ASP A CA 1
ATOM 954 C C . ASP A 1 118 ? 14.970 -8.000 -20.578 1.00 96.69 118 ASP A C 1
ATOM 956 O O . ASP A 1 118 ? 16.035 -8.453 -20.149 1.00 96.69 118 ASP A O 1
ATOM 960 N N . TYR A 1 119 ? 13.807 -8.305 -19.992 1.00 97.56 119 TYR A N 1
ATOM 961 C CA . TYR A 1 119 ? 13.695 -9.090 -18.765 1.00 97.56 119 TYR A CA 1
ATOM 962 C C . TYR A 1 119 ? 13.095 -10.481 -19.007 1.00 97.56 119 TYR A C 1
ATOM 964 O O . TYR A 1 119 ? 12.188 -10.653 -19.827 1.00 97.56 119 TYR A O 1
ATOM 972 N N . PRO A 1 120 ? 13.538 -11.501 -18.240 1.00 97.56 120 PRO A N 1
ATOM 973 C CA . PRO A 1 120 ? 12.981 -12.850 -18.336 1.00 97.56 120 PRO A CA 1
ATOM 974 C C . PRO A 1 120 ? 11.529 -12.926 -17.843 1.00 97.56 120 PRO A C 1
ATOM 976 O O . PRO A 1 120 ? 10.778 -13.795 -18.277 1.00 97.56 120 PRO A O 1
ATOM 979 N N . THR A 1 121 ? 11.124 -12.034 -16.936 1.00 97.56 121 THR A N 1
ATOM 980 C CA . THR A 1 121 ? 9.728 -11.864 -16.512 1.00 97.56 121 THR A CA 1
ATOM 981 C C . THR A 1 121 ? 9.152 -10.633 -17.194 1.00 97.56 121 THR A C 1
ATOM 983 O O . THR A 1 121 ? 9.702 -9.547 -17.054 1.00 97.56 121 THR A O 1
ATOM 986 N N . GLN A 1 122 ? 8.023 -10.787 -17.881 1.00 97.56 122 GLN A N 1
ATOM 987 C CA . GLN A 1 122 ? 7.344 -9.714 -18.619 1.00 97.56 122 GLN A CA 1
ATOM 988 C C . GLN A 1 122 ? 5.902 -9.491 -18.150 1.00 97.56 122 GLN A C 1
ATOM 990 O O . GLN A 1 122 ? 5.121 -8.785 -18.792 1.00 97.56 122 GLN A O 1
ATOM 995 N N . ILE A 1 123 ? 5.541 -10.110 -17.029 1.00 97.38 123 ILE A N 1
ATOM 996 C CA . ILE A 1 123 ? 4.186 -10.171 -16.493 1.00 97.38 123 ILE A CA 1
ATOM 997 C C . ILE A 1 123 ? 4.132 -9.595 -15.077 1.00 97.38 123 ILE A C 1
ATOM 999 O O . ILE A 1 123 ? 5.074 -9.742 -14.300 1.00 97.38 123 ILE A O 1
ATOM 1003 N N . PHE A 1 124 ? 3.030 -8.926 -14.736 1.00 95.94 124 PHE A N 1
ATOM 1004 C CA . PHE A 1 124 ? 2.812 -8.350 -13.410 1.00 95.94 124 PHE A CA 1
ATOM 1005 C C . PHE A 1 124 ? 1.320 -8.130 -13.124 1.00 95.94 124 PHE A C 1
ATOM 1007 O O . PHE A 1 124 ? 0.505 -7.950 -14.033 1.00 95.94 124 PHE A O 1
ATOM 1014 N N . GLY A 1 125 ? 0.962 -8.102 -11.842 1.00 95.94 125 GLY A N 1
ATOM 1015 C CA . GLY A 1 125 ? -0.360 -7.689 -11.378 1.00 95.94 125 GLY A CA 1
ATOM 1016 C C . GLY A 1 125 ? -0.448 -6.170 -11.256 1.00 95.94 125 GLY A C 1
ATOM 1017 O O . GLY A 1 125 ? -0.355 -5.631 -10.160 1.00 95.94 125 GLY A O 1
ATOM 1018 N N . GLU A 1 126 ? -0.595 -5.456 -12.370 1.00 95.62 126 GLU A N 1
ATOM 1019 C CA . GLU A 1 126 ? -0.779 -3.996 -12.347 1.00 95.62 126 GLU A CA 1
ATOM 1020 C C . GLU A 1 126 ? -2.190 -3.627 -11.868 1.00 95.62 126 GLU A C 1
ATOM 1022 O O . GLU A 1 126 ? -3.165 -4.244 -12.294 1.00 95.62 126 GLU A O 1
ATOM 1027 N N . VAL A 1 127 ? -2.336 -2.571 -11.065 1.00 96.44 127 VAL A N 1
ATOM 1028 C CA . VAL A 1 127 ? -3.644 -1.932 -10.834 1.00 96.44 127 VAL A CA 1
ATOM 1029 C C . VAL A 1 127 ? -3.996 -1.095 -12.069 1.00 96.44 127 VAL A C 1
ATOM 1031 O O . VAL A 1 127 ? -3.226 -0.215 -12.453 1.00 96.44 127 VAL A O 1
ATOM 1034 N N . ARG A 1 128 ? -5.156 -1.336 -12.695 1.00 93.44 128 ARG A N 1
ATOM 1035 C CA . ARG A 1 128 ? -5.605 -0.608 -13.900 1.00 93.44 128 ARG A CA 1
ATOM 1036 C C . ARG A 1 128 ? -6.863 0.211 -13.649 1.00 93.44 128 ARG A C 1
ATOM 1038 O O . ARG A 1 128 ? -7.663 -0.125 -12.790 1.00 93.44 128 ARG A O 1
ATOM 1045 N N . GLY A 1 129 ? -7.012 1.300 -14.404 1.00 94.25 129 GLY A N 1
ATOM 1046 C CA . GLY A 1 129 ? -8.167 2.204 -14.307 1.00 94.25 129 GLY A CA 1
ATOM 1047 C C . GLY A 1 129 ? -8.189 3.088 -13.055 1.00 94.25 129 GLY A C 1
ATOM 1048 O O . GLY A 1 129 ? -9.135 3.842 -12.860 1.00 94.25 129 GLY A O 1
ATOM 1049 N N . PHE A 1 130 ? -7.163 3.024 -12.199 1.00 96.44 130 PHE A N 1
ATOM 1050 C CA . PHE A 1 130 ? -7.129 3.823 -10.979 1.00 96.44 130 PHE A CA 1
ATOM 1051 C C . PHE A 1 130 ? -6.814 5.299 -11.263 1.00 96.44 130 PHE A C 1
ATOM 1053 O O . PHE A 1 130 ? -5.681 5.684 -11.587 1.00 96.44 130 PHE A O 1
ATOM 1060 N N . GLU A 1 131 ? -7.818 6.144 -11.045 1.00 95.38 131 GLU A N 1
ATOM 1061 C CA . GLU A 1 131 ? -7.719 7.592 -11.173 1.00 95.38 131 GLU A CA 1
ATOM 1062 C C . GLU A 1 131 ? -7.779 8.268 -9.790 1.00 95.38 131 GLU A C 1
ATOM 1064 O O . GLU A 1 131 ? -8.828 8.246 -9.141 1.00 95.38 131 GLU A O 1
ATOM 1069 N N . PRO A 1 132 ? -6.697 8.930 -9.323 1.00 94.69 132 PRO A N 1
ATOM 1070 C CA . PRO A 1 132 ? -6.666 9.516 -7.980 1.00 94.69 132 PRO A CA 1
ATOM 1071 C C . PRO A 1 132 ? -7.767 10.554 -7.742 1.00 94.69 132 PRO A C 1
ATOM 1073 O O . PRO A 1 132 ? -8.239 10.700 -6.618 1.00 94.69 132 PRO A O 1
ATOM 1076 N N . ARG A 1 133 ? -8.204 11.255 -8.798 1.00 94.12 133 ARG A N 1
ATOM 1077 C CA . ARG A 1 133 ? -9.218 12.318 -8.724 1.00 94.12 133 ARG A CA 1
ATOM 1078 C C . ARG A 1 133 ? -10.564 11.861 -8.150 1.00 94.12 133 ARG A C 1
ATOM 1080 O O . ARG A 1 133 ? -11.313 12.697 -7.664 1.00 94.12 133 ARG A O 1
ATOM 1087 N N . HIS A 1 134 ? -10.872 10.563 -8.190 1.00 93.00 134 HIS A N 1
ATOM 1088 C CA . HIS A 1 134 ? -12.100 10.017 -7.598 1.00 93.00 134 HIS A CA 1
ATOM 1089 C C . HIS A 1 134 ? -12.018 9.890 -6.064 1.00 93.00 134 HIS A C 1
ATOM 1091 O O . HIS A 1 134 ? -13.038 9.784 -5.382 1.00 93.00 134 HIS A O 1
ATOM 1097 N N . PHE A 1 135 ? -10.808 9.940 -5.503 1.00 93.56 135 PHE A N 1
ATOM 1098 C CA . PHE A 1 135 ? -10.555 9.681 -4.085 1.00 93.56 135 PHE A CA 1
ATOM 1099 C C . PHE A 1 135 ? -9.944 10.876 -3.355 1.00 93.56 135 PHE A C 1
ATOM 1101 O O . PHE A 1 135 ? -10.120 11.004 -2.146 1.00 93.56 135 PHE A O 1
ATOM 1108 N N . MET A 1 136 ? -9.233 11.754 -4.063 1.00 94.12 136 MET A N 1
ATOM 1109 C CA . MET A 1 136 ? -8.514 12.874 -3.461 1.00 94.12 136 MET A CA 1
ATOM 1110 C C . MET A 1 136 ? -8.361 14.056 -4.420 1.00 94.12 136 MET A C 1
ATOM 1112 O O . MET A 1 136 ? -8.415 13.912 -5.641 1.00 94.12 136 MET A O 1
ATOM 1116 N N . ASP A 1 137 ? -8.111 15.233 -3.845 1.00 94.12 137 ASP A N 1
ATOM 1117 C CA . ASP A 1 137 ? -7.812 16.447 -4.604 1.00 94.12 137 ASP A CA 1
ATOM 1118 C C . ASP A 1 137 ? -6.554 16.289 -5.478 1.00 94.12 137 ASP A C 1
ATOM 1120 O O . ASP A 1 137 ? -5.558 15.675 -5.081 1.00 94.12 137 ASP A O 1
ATOM 1124 N N . PHE A 1 138 ? -6.572 16.916 -6.655 1.00 91.94 138 PHE A N 1
ATOM 1125 C CA . PHE A 1 138 ? -5.496 16.840 -7.641 1.00 91.94 138 PHE A CA 1
ATOM 1126 C C . PHE A 1 138 ? -4.133 17.303 -7.100 1.00 91.94 138 PHE A C 1
ATOM 1128 O O . PHE A 1 138 ? -3.105 16.681 -7.389 1.00 91.94 138 PHE A O 1
ATOM 1135 N N . LYS A 1 139 ? -4.093 18.375 -6.294 1.00 91.00 139 LYS A N 1
ATOM 1136 C CA . LYS A 1 139 ? -2.833 18.885 -5.727 1.00 91.00 139 LYS A CA 1
ATOM 1137 C C . LYS A 1 139 ? -2.266 17.920 -4.694 1.00 91.00 139 LYS A C 1
ATOM 1139 O O . LYS A 1 139 ? -1.046 17.772 -4.623 1.00 91.00 139 LYS A O 1
ATOM 1144 N N . LYS A 1 140 ? -3.135 17.267 -3.914 1.00 91.50 140 LYS A N 1
ATOM 1145 C CA . LYS A 1 140 ? -2.737 16.221 -2.961 1.00 91.50 140 LYS A CA 1
ATOM 1146 C C . LYS A 1 140 ? -2.194 14.999 -3.702 1.00 91.50 140 LYS A C 1
ATOM 1148 O O . LYS A 1 140 ? -1.083 14.577 -3.401 1.00 91.50 140 LYS A O 1
ATOM 1153 N N . ALA A 1 141 ? -2.900 14.520 -4.729 1.00 93.06 141 ALA A N 1
ATOM 1154 C CA . ALA A 1 141 ? -2.476 13.372 -5.533 1.00 93.06 141 ALA A CA 1
ATOM 1155 C C . ALA A 1 141 ? -1.069 13.550 -6.130 1.00 93.06 141 ALA A C 1
ATOM 1157 O O . ALA A 1 141 ? -0.236 12.657 -6.019 1.00 93.06 141 ALA A O 1
ATOM 1158 N N . ARG A 1 142 ? -0.755 14.726 -6.698 1.00 91.81 142 ARG A N 1
ATOM 1159 C CA . ARG A 1 142 ? 0.580 15.013 -7.271 1.00 91.81 142 ARG A CA 1
ATOM 1160 C C . ARG A 1 142 ? 1.736 14.972 -6.269 1.00 91.81 142 ARG A C 1
ATOM 1162 O O . ARG A 1 142 ? 2.885 14.987 -6.698 1.00 91.81 142 ARG A O 1
ATOM 1169 N N . ARG A 1 143 ? 1.454 14.994 -4.966 1.00 91.88 143 ARG A N 1
ATOM 1170 C CA . ARG A 1 143 ? 2.455 14.972 -3.889 1.00 91.88 143 ARG A CA 1
ATOM 1171 C C . ARG A 1 143 ? 2.515 13.622 -3.172 1.00 91.88 143 ARG A C 1
ATOM 1173 O O . ARG A 1 143 ? 3.139 13.534 -2.125 1.00 91.88 143 ARG A O 1
ATOM 1180 N N . MET A 1 144 ? 1.859 12.601 -3.717 1.00 94.69 144 MET A N 1
ATOM 1181 C CA . MET A 1 144 ? 1.825 11.243 -3.181 1.00 94.69 144 MET A CA 1
ATOM 1182 C C . MET A 1 144 ? 2.355 10.277 -4.239 1.00 94.69 144 MET A C 1
ATOM 1184 O O . MET A 1 144 ? 1.928 10.349 -5.391 1.00 94.69 144 MET A O 1
ATOM 1188 N N . ALA A 1 145 ? 3.217 9.341 -3.847 1.00 95.38 145 ALA A N 1
ATOM 1189 C CA . ALA A 1 145 ? 3.529 8.177 -4.676 1.00 95.38 145 ALA A CA 1
ATOM 1190 C C . ALA A 1 145 ? 2.326 7.216 -4.743 1.00 95.38 145 ALA A C 1
ATOM 1192 O O . ALA A 1 145 ? 1.414 7.282 -3.907 1.00 95.38 145 ALA A O 1
ATOM 1193 N N . ARG A 1 146 ? 2.312 6.291 -5.715 1.00 95.25 146 ARG A N 1
ATOM 1194 C CA . ARG A 1 146 ? 1.141 5.427 -5.959 1.00 95.25 146 ARG A CA 1
ATOM 1195 C C . ARG A 1 146 ? 0.722 4.579 -4.764 1.00 95.25 146 ARG A C 1
ATOM 1197 O O . ARG A 1 146 ? -0.473 4.518 -4.489 1.00 95.25 146 ARG A O 1
ATOM 1204 N N . PHE A 1 147 ? 1.668 4.020 -4.011 1.00 97.12 147 PHE A N 1
ATOM 1205 C CA . PHE A 1 147 ? 1.352 3.219 -2.820 1.00 97.12 147 PHE A CA 1
ATOM 1206 C C . PHE A 1 147 ? 0.529 4.018 -1.789 1.00 97.12 147 PHE A C 1
ATOM 1208 O O . PHE A 1 147 ? -0.436 3.521 -1.206 1.00 97.12 147 PHE A O 1
ATOM 1215 N N . SER A 1 148 ? 0.856 5.296 -1.597 1.00 97.31 148 SER A N 1
ATOM 1216 C CA . SER A 1 148 ? 0.128 6.160 -0.673 1.00 97.31 148 SER A CA 1
ATOM 1217 C C . SER A 1 148 ? -1.252 6.540 -1.216 1.00 97.31 148 SER A C 1
ATOM 1219 O O . SER A 1 148 ? -2.237 6.534 -0.478 1.00 97.31 148 SER A O 1
ATOM 1221 N N . GLN A 1 149 ? -1.359 6.782 -2.525 1.00 97.38 149 GLN A N 1
ATOM 1222 C CA . GLN A 1 149 ? -2.650 7.063 -3.153 1.00 97.38 149 GLN A CA 1
ATOM 1223 C C . GLN A 1 149 ? -3.615 5.875 -3.027 1.00 97.38 149 GLN A C 1
ATOM 1225 O O . GLN A 1 149 ? -4.789 6.075 -2.717 1.00 97.38 149 GLN A O 1
ATOM 1230 N N . PHE A 1 150 ? -3.123 4.645 -3.215 1.00 98.25 150 PHE A N 1
ATOM 1231 C CA . PHE A 1 150 ? -3.915 3.434 -2.994 1.00 98.25 150 PHE A CA 1
ATOM 1232 C C . PHE A 1 150 ? -4.369 3.316 -1.537 1.00 98.25 150 PHE A C 1
ATOM 1234 O O . PHE A 1 150 ? -5.540 3.034 -1.298 1.00 98.25 150 PHE A O 1
ATOM 1241 N N . ALA A 1 151 ? -3.494 3.608 -0.568 1.00 98.31 151 ALA A N 1
ATOM 1242 C CA . ALA A 1 151 ? -3.852 3.579 0.851 1.00 98.31 151 ALA A CA 1
ATOM 1243 C C . ALA A 1 151 ? -4.964 4.579 1.203 1.00 98.31 151 ALA A C 1
ATOM 1245 O O . ALA A 1 151 ? -5.892 4.230 1.932 1.00 98.31 151 ALA A O 1
ATOM 1246 N N . VAL A 1 152 ? -4.911 5.803 0.666 1.00 98.38 152 VAL A N 1
ATOM 1247 C CA . VAL A 1 152 ? -5.955 6.819 0.889 1.00 98.38 152 VAL A CA 1
ATOM 1248 C C . VAL A 1 152 ? -7.278 6.388 0.255 1.00 98.38 152 VAL A C 1
ATOM 1250 O O . VAL A 1 152 ? -8.319 6.486 0.899 1.00 98.38 152 VAL A O 1
ATOM 1253 N N . ALA A 1 153 ? -7.244 5.872 -0.976 1.00 98.44 153 ALA A N 1
ATOM 1254 C CA . ALA A 1 153 ? -8.435 5.391 -1.672 1.00 98.44 153 ALA A CA 1
ATOM 1255 C C . ALA A 1 153 ? -9.089 4.197 -0.954 1.00 98.44 153 ALA A C 1
ATOM 1257 O O . ALA A 1 153 ? -10.289 4.221 -0.688 1.00 98.44 153 ALA A O 1
ATOM 1258 N N . ALA A 1 154 ? -8.294 3.191 -0.578 1.00 98.69 154 ALA A N 1
ATOM 1259 C CA . ALA A 1 154 ? -8.764 2.037 0.182 1.00 98.69 154 ALA A CA 1
ATOM 1260 C C . ALA A 1 154 ? -9.301 2.437 1.562 1.00 98.69 154 ALA A C 1
ATOM 1262 O O . ALA A 1 154 ? -10.349 1.947 1.973 1.00 98.69 154 ALA A O 1
ATOM 1263 N N . THR A 1 155 ? -8.645 3.374 2.255 1.00 98.69 155 THR A N 1
ATOM 1264 C CA . THR A 1 155 ? -9.147 3.872 3.544 1.00 98.69 155 THR A CA 1
ATOM 1265 C C . THR A 1 155 ? -10.488 4.582 3.396 1.00 98.69 155 THR A C 1
ATOM 1267 O O . THR A 1 155 ? -11.363 4.364 4.226 1.00 98.69 155 THR A O 1
ATOM 1270 N N . LYS A 1 156 ? -10.678 5.397 2.347 1.00 98.31 156 LYS A N 1
ATOM 1271 C CA . LYS A 1 156 ? -11.966 6.060 2.094 1.00 98.31 156 LYS A CA 1
ATOM 1272 C C . LYS A 1 156 ? -13.100 5.032 2.043 1.00 98.31 156 LYS A C 1
ATOM 1274 O O . LYS A 1 156 ? -14.063 5.170 2.786 1.00 98.31 156 LYS A O 1
ATOM 1279 N N . MET A 1 157 ? -12.918 3.972 1.251 1.00 98.56 157 MET A N 1
ATOM 1280 C CA . MET A 1 157 ? -13.885 2.874 1.151 1.00 98.56 157 MET A CA 1
ATOM 1281 C C . MET A 1 157 ? -14.108 2.179 2.497 1.00 98.56 157 MET A C 1
ATOM 1283 O O . MET A 1 157 ? -15.249 1.961 2.879 1.00 98.56 157 MET A O 1
ATOM 1287 N N . ALA A 1 158 ? -13.042 1.890 3.249 1.00 98.81 158 ALA A N 1
ATOM 1288 C CA . ALA A 1 158 ? -13.158 1.226 4.547 1.00 98.81 158 ALA A CA 1
ATOM 1289 C C . ALA A 1 158 ? -13.911 2.066 5.595 1.00 98.81 158 ALA A C 1
ATOM 1291 O O . ALA A 1 158 ? -14.652 1.513 6.405 1.00 98.81 158 ALA A O 1
ATOM 1292 N N . LEU A 1 159 ? -13.727 3.390 5.592 1.00 98.56 159 LEU A N 1
ATOM 1293 C CA . LEU A 1 159 ? -14.451 4.300 6.485 1.00 98.56 159 LEU A CA 1
ATOM 1294 C C . LEU A 1 159 ? -15.924 4.441 6.082 1.00 98.56 159 LEU A C 1
ATOM 1296 O O . LEU A 1 159 ? -16.788 4.465 6.958 1.00 98.56 159 LEU A O 1
ATOM 1300 N N . GLU A 1 160 ? -16.203 4.501 4.777 1.00 98.25 160 GLU A N 1
ATOM 1301 C CA . GLU A 1 160 ? -17.564 4.529 4.228 1.00 98.25 160 GLU A CA 1
ATOM 1302 C C . GLU A 1 160 ? -18.321 3.228 4.545 1.00 98.25 160 GLU A C 1
ATOM 1304 O O . GLU A 1 160 ? -19.435 3.291 5.059 1.00 98.25 160 GLU A O 1
ATOM 1309 N N . ASP A 1 161 ? -17.693 2.067 4.338 1.00 98.69 161 ASP A N 1
ATOM 1310 C CA . ASP A 1 161 ? -18.234 0.737 4.662 1.00 98.69 161 ASP A CA 1
ATOM 1311 C C . ASP A 1 161 ? -18.503 0.574 6.169 1.00 98.69 161 ASP A C 1
ATOM 1313 O O . ASP A 1 161 ? -19.533 0.045 6.579 1.00 98.69 161 ASP A O 1
ATOM 1317 N N . ALA A 1 162 ? -17.626 1.128 7.014 1.00 98.50 162 ALA A N 1
ATOM 1318 C CA . ALA A 1 162 ? -17.821 1.150 8.464 1.00 98.50 162 ALA A CA 1
ATOM 1319 C C . ALA A 1 162 ? -18.895 2.140 8.945 1.00 98.50 162 ALA A C 1
ATOM 1321 O O . ALA A 1 162 ? -19.235 2.128 10.131 1.00 98.50 162 ALA A O 1
ATOM 1322 N N . GLY A 1 163 ? -19.378 3.042 8.082 1.00 98.25 163 GLY A N 1
ATOM 1323 C CA . GLY A 1 163 ? -20.233 4.157 8.488 1.00 98.25 163 GLY A CA 1
ATOM 1324 C C . GLY A 1 163 ? -19.571 5.082 9.519 1.00 98.25 163 GLY A C 1
ATOM 1325 O O . GLY A 1 163 ? -20.263 5.683 10.342 1.00 98.25 163 GLY A O 1
ATOM 1326 N N . LEU A 1 164 ? -18.235 5.174 9.521 1.00 97.75 164 LEU A N 1
ATOM 1327 C CA . LEU A 1 164 ? -17.474 5.914 10.527 1.00 97.75 164 LEU A CA 1
ATOM 1328 C C . LEU A 1 164 ? -17.103 7.312 10.024 1.00 97.75 164 LEU A C 1
ATOM 1330 O O . LEU A 1 164 ? -16.190 7.479 9.215 1.00 97.75 164 LEU A O 1
ATOM 1334 N N . ALA A 1 165 ? -17.755 8.330 10.581 1.00 97.06 165 ALA A N 1
ATOM 1335 C CA . ALA A 1 165 ? -17.324 9.716 10.442 1.00 97.06 165 ALA A CA 1
ATOM 1336 C C . ALA A 1 165 ? -16.238 10.052 11.477 1.00 97.06 165 ALA A C 1
ATOM 1338 O O . ALA A 1 165 ? -16.356 9.710 12.657 1.00 97.06 165 ALA A O 1
ATOM 1339 N N . ILE A 1 166 ? -15.182 10.733 11.034 1.00 97.81 166 ILE A N 1
ATOM 1340 C CA . ILE A 1 166 ? -14.084 11.185 11.894 1.00 97.81 166 ILE A CA 1
ATOM 1341 C C . ILE A 1 166 ? -14.172 12.701 12.030 1.00 97.81 166 ILE A C 1
ATOM 1343 O O . ILE A 1 166 ? -14.145 13.428 11.037 1.00 97.81 166 ILE A O 1
ATOM 1347 N N . ASP A 1 167 ? -14.276 13.169 13.267 1.00 96.88 167 ASP A N 1
ATOM 1348 C CA . ASP A 1 167 ? -14.386 14.581 13.611 1.00 96.88 167 ASP A CA 1
ATOM 1349 C C . ASP A 1 167 ? -13.594 14.900 14.889 1.00 96.88 167 ASP A C 1
ATOM 1351 O O . ASP A 1 167 ? -12.829 14.085 15.408 1.00 96.88 167 ASP A O 1
ATOM 1355 N N . GLN A 1 168 ? -13.737 16.119 15.408 1.00 95.94 168 GLN A N 1
ATOM 1356 C CA . GLN A 1 168 ? -12.987 16.559 16.586 1.00 95.94 168 GLN A CA 1
ATOM 1357 C C . GLN A 1 168 ? -13.279 15.735 17.851 1.00 95.94 168 GLN A C 1
ATOM 1359 O O . GLN A 1 168 ? -12.421 15.675 18.726 1.00 95.94 168 GLN A O 1
ATOM 1364 N N . SER A 1 169 ? -14.446 15.095 17.957 1.00 96.44 169 SER A N 1
ATOM 1365 C CA . SER A 1 169 ? -14.847 14.318 19.134 1.00 96.44 169 SER A CA 1
ATOM 1366 C C . SER A 1 169 ? -14.160 12.952 19.226 1.00 96.44 169 SER A C 1
ATOM 1368 O O . SER A 1 169 ? -14.023 12.406 20.325 1.00 96.44 169 SER A O 1
ATOM 1370 N N . ASN A 1 170 ? -13.710 12.395 18.093 1.00 97.31 170 ASN A N 1
ATOM 1371 C CA . ASN A 1 170 ? -13.117 11.058 18.030 1.00 97.31 170 ASN A CA 1
ATOM 1372 C C . ASN A 1 170 ? -11.728 10.999 17.370 1.00 97.31 170 ASN A C 1
ATOM 1374 O O . ASN A 1 170 ? -11.059 9.976 17.507 1.00 97.31 170 ASN A O 1
ATOM 1378 N N . ALA A 1 171 ? -11.247 12.066 16.724 1.00 97.50 171 ALA A N 1
ATOM 1379 C CA . ALA A 1 171 ? -9.993 12.072 15.962 1.00 97.50 171 ALA A CA 1
ATOM 1380 C C . ALA A 1 171 ? -8.768 11.541 16.729 1.00 97.50 171 ALA A C 1
ATOM 1382 O O . ALA A 1 171 ? -7.924 10.869 16.139 1.00 97.50 171 ALA A O 1
ATOM 1383 N N . GLU A 1 172 ? -8.655 11.825 18.029 1.00 98.06 172 GLU A N 1
ATOM 1384 C CA . GLU A 1 172 ? -7.535 11.375 18.877 1.00 98.06 172 GLU A CA 1
ATOM 1385 C C . GLU A 1 172 ? -7.636 9.897 19.282 1.00 98.06 172 GLU A C 1
ATOM 1387 O O . GLU A 1 172 ? -6.647 9.284 19.679 1.00 98.06 172 GLU A O 1
ATOM 1392 N N . LYS A 1 173 ? -8.828 9.308 19.156 1.00 96.88 173 LYS A N 1
ATOM 1393 C CA . LYS A 1 173 ? -9.125 7.909 19.490 1.00 96.88 173 LYS A CA 1
ATOM 1394 C C . LYS A 1 173 ? -9.005 6.977 18.288 1.00 96.88 173 LYS A C 1
ATOM 1396 O O . LYS A 1 173 ? -8.916 5.761 18.468 1.00 96.88 173 LYS A O 1
ATOM 1401 N N . VAL A 1 174 ? -9.032 7.534 17.079 1.00 98.69 174 VAL A N 1
ATOM 1402 C CA . VAL A 1 174 ? -8.777 6.804 15.838 1.00 98.69 174 VAL A CA 1
ATOM 1403 C C . VAL A 1 174 ? -7.276 6.830 15.566 1.00 98.69 174 VAL A C 1
ATOM 1405 O O . VAL A 1 174 ? -6.642 7.876 15.682 1.00 98.69 174 VAL A O 1
ATOM 1408 N N . GLY A 1 175 ? -6.696 5.690 15.209 1.00 98.69 175 GLY A N 1
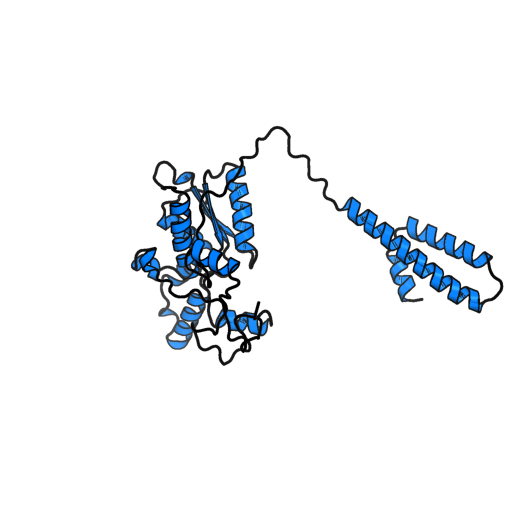ATOM 1409 C CA . GLY A 1 175 ? -5.306 5.580 14.774 1.00 98.69 175 GLY A CA 1
ATOM 1410 C C . GLY A 1 175 ? -5.166 5.003 13.366 1.00 98.69 175 GLY A C 1
ATOM 1411 O O . GLY A 1 175 ? -6.125 4.515 12.769 1.00 98.69 175 GLY A O 1
ATOM 1412 N N . VAL A 1 176 ? -3.946 5.053 12.839 1.00 98.88 176 VAL A N 1
ATOM 1413 C CA . VAL A 1 176 ? -3.523 4.482 11.561 1.00 98.88 176 VAL A CA 1
ATOM 1414 C C . VAL A 1 176 ? -2.271 3.642 11.786 1.00 98.88 176 VAL A C 1
ATOM 1416 O O . VAL A 1 176 ? -1.274 4.115 12.331 1.00 98.88 176 VAL A O 1
ATOM 1419 N N . LEU A 1 177 ? -2.297 2.390 11.344 1.00 98.75 177 LEU A N 1
ATOM 1420 C CA . LEU A 1 177 ? -1.126 1.521 11.352 1.00 98.75 177 LEU A CA 1
ATOM 1421 C C . LEU A 1 177 ? -1.118 0.702 10.066 1.00 98.75 177 LEU A C 1
ATOM 1423 O O . LEU A 1 177 ? -1.903 -0.232 9.919 1.00 98.75 177 LEU A O 1
ATOM 1427 N N . LEU A 1 178 ? -0.237 1.060 9.134 1.00 98.69 178 LEU A N 1
ATOM 1428 C CA . LEU A 1 178 ? -0.154 0.416 7.821 1.00 98.69 178 LEU A CA 1
ATOM 1429 C C . LEU A 1 178 ? 1.151 -0.353 7.644 1.00 98.69 178 LEU A C 1
ATOM 1431 O O . LEU A 1 178 ? 2.206 0.053 8.126 1.00 98.69 178 LEU A O 1
ATOM 1435 N N . GLY A 1 179 ? 1.076 -1.454 6.907 1.00 98.44 179 GLY A N 1
ATOM 1436 C CA . GLY A 1 179 ? 2.233 -2.155 6.380 1.00 98.44 179 GLY A CA 1
ATOM 1437 C C . GLY A 1 179 ? 2.674 -1.562 5.044 1.00 98.44 179 GLY A C 1
ATOM 1438 O O . GLY A 1 179 ? 1.859 -1.428 4.131 1.00 98.44 179 GLY A O 1
ATOM 1439 N N . ASN A 1 180 ? 3.955 -1.243 4.900 1.00 97.06 180 ASN A N 1
ATOM 1440 C CA . ASN A 1 180 ? 4.561 -0.923 3.609 1.00 97.06 180 ASN A CA 1
ATOM 1441 C C . ASN A 1 180 ? 6.043 -1.297 3.644 1.00 97.06 180 ASN A C 1
ATOM 1443 O O . ASN A 1 180 ? 6.742 -0.967 4.602 1.00 97.06 180 ASN A O 1
ATOM 1447 N N . SER A 1 181 ? 6.519 -1.996 2.614 1.00 91.31 181 SER A N 1
ATOM 1448 C CA . SER A 1 181 ? 7.908 -2.443 2.589 1.00 91.31 181 SER A CA 1
ATOM 1449 C C . SER A 1 181 ? 8.796 -1.457 1.850 1.00 91.31 181 SER A C 1
ATOM 1451 O O . SER A 1 181 ? 9.845 -1.082 2.369 1.00 91.31 181 SER A O 1
ATOM 1453 N N . VAL A 1 182 ? 8.406 -1.083 0.632 1.00 90.19 182 VAL A N 1
ATOM 1454 C CA . VAL A 1 182 ? 9.337 -0.482 -0.332 1.00 90.19 182 VAL A CA 1
ATOM 1455 C C . VAL A 1 182 ? 9.126 1.027 -0.506 1.00 90.19 182 VAL A C 1
ATOM 1457 O O . VAL A 1 182 ? 10.043 1.748 -0.898 1.00 90.19 182 VAL A O 1
ATOM 1460 N N . GLY A 1 183 ? 7.943 1.532 -0.169 1.00 92.94 183 GLY A N 1
ATOM 1461 C CA . GLY A 1 183 ? 7.579 2.932 -0.350 1.00 92.94 183 GLY A CA 1
ATOM 1462 C C . GLY A 1 183 ? 7.412 3.303 -1.824 1.00 92.94 183 GLY A C 1
ATOM 1463 O O . GLY A 1 183 ? 6.863 2.548 -2.625 1.00 92.94 183 GLY A O 1
ATOM 1464 N N . GLY A 1 184 ? 7.862 4.499 -2.197 1.00 94.06 184 GLY A N 1
ATOM 1465 C CA . GLY A 1 184 ? 7.721 5.033 -3.558 1.00 94.06 184 GLY A CA 1
ATOM 1466 C C . GLY A 1 184 ? 8.848 4.610 -4.500 1.00 94.06 184 GLY A C 1
ATOM 1467 O O . GLY A 1 184 ? 9.567 5.472 -4.998 1.00 94.06 184 GLY A O 1
ATOM 1468 N N . MET A 1 185 ? 9.048 3.309 -4.731 1.00 93.94 185 MET A N 1
ATOM 1469 C CA . MET A 1 185 ? 10.140 2.828 -5.599 1.00 93.94 185 MET A CA 1
ATOM 1470 C C . MET A 1 185 ? 10.028 3.328 -7.046 1.00 93.94 185 MET A C 1
ATOM 1472 O O . MET A 1 185 ? 11.042 3.647 -7.661 1.00 93.94 185 MET A O 1
ATOM 1476 N N . ASP A 1 186 ? 8.806 3.459 -7.563 1.00 92.69 186 ASP A N 1
ATOM 1477 C CA . ASP A 1 186 ? 8.535 4.024 -8.886 1.00 92.69 186 ASP A CA 1
ATOM 1478 C C . ASP A 1 186 ? 8.961 5.498 -8.980 1.00 92.69 186 ASP A C 1
ATOM 1480 O O . ASP A 1 186 ? 9.515 5.940 -9.987 1.00 92.69 186 ASP A O 1
ATOM 1484 N N . GLU A 1 187 ? 8.761 6.263 -7.908 1.00 94.44 187 GLU A N 1
ATOM 1485 C CA . GLU A 1 187 ? 9.237 7.644 -7.817 1.00 94.44 187 GLU A CA 1
ATOM 1486 C C . GLU A 1 187 ? 10.764 7.716 -7.690 1.00 94.44 187 GLU A C 1
ATOM 1488 O O . GLU A 1 187 ? 11.380 8.591 -8.299 1.00 94.44 187 GLU A O 1
ATOM 1493 N N . THR A 1 188 ? 11.390 6.785 -6.962 1.00 94.50 188 THR A N 1
ATOM 1494 C CA . THR A 1 188 ? 12.858 6.650 -6.899 1.00 94.50 188 THR A CA 1
ATOM 1495 C C . THR A 1 188 ? 13.453 6.386 -8.279 1.00 94.50 188 THR A C 1
ATOM 1497 O O . THR A 1 188 ? 14.401 7.060 -8.675 1.00 94.50 188 THR A O 1
ATOM 1500 N N . GLU A 1 189 ? 12.873 5.471 -9.054 1.00 94.75 189 GLU A N 1
ATOM 1501 C CA . GLU A 1 189 ? 13.311 5.188 -10.423 1.00 94.75 189 GLU A CA 1
ATOM 1502 C C . GLU A 1 189 ? 13.223 6.430 -11.322 1.00 94.75 189 GLU A C 1
ATOM 1504 O O . GLU A 1 189 ? 14.205 6.804 -11.974 1.00 94.75 189 GLU A O 1
ATOM 1509 N N . ARG A 1 190 ? 12.075 7.124 -11.316 1.00 93.31 190 ARG A N 1
ATOM 1510 C CA . ARG A 1 190 ? 11.887 8.368 -12.083 1.00 93.31 190 ARG A CA 1
ATOM 1511 C C . ARG A 1 190 ? 12.870 9.455 -11.657 1.00 93.31 190 ARG A C 1
ATOM 1513 O O . ARG A 1 190 ? 13.406 10.165 -12.510 1.00 93.31 190 ARG A O 1
ATOM 1520 N N . ALA A 1 191 ? 13.110 9.587 -10.353 1.00 95.12 191 ALA A N 1
ATOM 1521 C CA . ALA A 1 191 ? 14.062 10.538 -9.796 1.00 95.12 191 ALA A CA 1
ATOM 1522 C C . ALA A 1 191 ? 15.493 10.233 -10.255 1.00 95.12 191 ALA A C 1
ATOM 1524 O O . ALA A 1 191 ? 16.179 11.135 -10.734 1.00 95.12 191 ALA A O 1
ATOM 1525 N N . CYS A 1 192 ? 15.929 8.974 -10.182 1.00 95.88 192 CYS A N 1
ATOM 1526 C CA . CYS A 1 192 ? 17.239 8.552 -10.671 1.00 95.88 192 CYS A CA 1
ATOM 1527 C C . CYS A 1 192 ? 17.401 8.841 -12.166 1.00 95.88 192 CYS A C 1
ATOM 1529 O O . CYS A 1 192 ? 18.384 9.473 -12.552 1.00 95.88 192 CYS A O 1
ATOM 1531 N N . ARG A 1 193 ? 16.419 8.470 -12.999 1.00 95.19 193 ARG A N 1
ATOM 1532 C CA . ARG A 1 193 ? 16.445 8.751 -14.444 1.00 95.19 193 ARG A CA 1
ATOM 1533 C C . ARG A 1 193 ? 16.594 10.250 -14.720 1.00 95.19 193 ARG A C 1
ATOM 1535 O O . ARG A 1 193 ? 17.509 10.664 -15.426 1.00 95.19 193 ARG A O 1
ATOM 1542 N N . LEU A 1 194 ? 15.773 11.081 -14.073 1.00 96.19 194 LEU A N 1
ATOM 1543 C CA . LEU A 1 194 ? 15.854 12.539 -14.191 1.00 96.19 194 LEU A CA 1
ATOM 1544 C C . LEU A 1 194 ? 17.213 13.093 -13.739 1.00 96.19 194 LEU A C 1
ATOM 1546 O O . LEU A 1 194 ? 17.760 13.985 -14.387 1.00 96.19 194 LEU A O 1
ATOM 1550 N N . MET A 1 195 ? 17.745 12.585 -12.627 1.00 97.19 195 MET A N 1
ATOM 1551 C CA . MET A 1 195 ? 19.027 13.010 -12.073 1.00 97.19 195 MET A CA 1
ATOM 1552 C C . MET A 1 195 ? 20.181 12.714 -13.032 1.00 97.19 195 MET A C 1
ATOM 1554 O O . MET A 1 195 ? 21.017 13.591 -13.240 1.00 97.19 195 MET A O 1
ATOM 1558 N N . PHE A 1 196 ? 20.226 11.517 -13.621 1.00 97.25 196 PHE A N 1
ATOM 1559 C CA . PHE A 1 196 ? 21.297 11.129 -14.542 1.00 97.25 196 PHE A CA 1
ATOM 1560 C C . PHE A 1 196 ? 21.181 11.818 -15.907 1.00 97.25 196 PHE A C 1
ATOM 1562 O O . PHE A 1 196 ? 22.197 12.189 -16.484 1.00 97.25 196 PHE A O 1
ATOM 1569 N N . GLU A 1 197 ? 19.964 12.054 -16.403 1.00 97.50 197 GLU A N 1
ATOM 1570 C CA . GLU A 1 197 ? 19.746 12.708 -17.701 1.00 97.50 197 GLU A CA 1
ATOM 1571 C C . GLU A 1 197 ? 19.871 14.237 -17.646 1.00 97.50 197 GLU A C 1
ATOM 1573 O O . GLU A 1 197 ? 20.291 14.864 -18.617 1.00 97.50 197 GLU A O 1
ATOM 1578 N N . ARG A 1 198 ? 19.433 14.866 -16.546 1.00 96.69 198 ARG A N 1
ATOM 1579 C CA . ARG A 1 198 ? 19.241 16.330 -16.468 1.00 96.69 198 ARG A CA 1
ATOM 1580 C C . ARG A 1 198 ? 19.881 16.990 -15.245 1.00 96.69 198 ARG A C 1
ATOM 1582 O O . ARG A 1 198 ? 19.754 18.205 -15.088 1.00 96.69 198 ARG A O 1
ATOM 1589 N N . GLY A 1 199 ? 20.555 16.223 -14.391 1.00 96.12 199 GLY A N 1
ATOM 1590 C CA . GLY A 1 199 ? 21.221 16.698 -13.177 1.00 96.12 199 GLY A CA 1
ATOM 1591 C C . GLY A 1 199 ? 20.326 16.701 -11.931 1.00 96.12 199 GLY A C 1
ATOM 1592 O O . GLY A 1 199 ? 19.131 16.997 -11.980 1.00 96.12 199 GLY A O 1
ATOM 1593 N N . GLY A 1 200 ? 20.925 16.417 -10.769 1.00 93.50 200 GLY A N 1
ATOM 1594 C CA . GLY A 1 200 ? 20.208 16.223 -9.497 1.00 93.50 200 GLY A CA 1
ATOM 1595 C C . GLY A 1 200 ? 19.444 17.440 -8.967 1.00 93.50 200 GLY A C 1
ATOM 1596 O O . GLY A 1 200 ? 18.433 17.280 -8.290 1.00 93.50 200 GLY A O 1
ATOM 1597 N N . MET A 1 201 ? 19.832 18.662 -9.344 1.00 96.38 201 MET A N 1
ATOM 1598 C CA . MET A 1 201 ? 19.110 19.883 -8.945 1.00 96.38 201 MET A CA 1
ATOM 1599 C C . MET A 1 201 ? 17.726 20.030 -9.604 1.00 96.38 201 MET A C 1
ATOM 1601 O O . MET A 1 201 ? 16.998 20.971 -9.300 1.00 96.38 201 MET A O 1
ATOM 1605 N N . ARG A 1 202 ? 17.348 19.119 -10.514 1.00 94.56 202 ARG A N 1
ATOM 1606 C CA . ARG A 1 202 ? 16.017 19.066 -11.141 1.00 94.56 202 ARG A CA 1
ATOM 1607 C C . ARG A 1 202 ? 15.016 18.206 -10.368 1.00 94.56 202 ARG A C 1
ATOM 1609 O O . ARG A 1 202 ? 13.849 18.170 -10.753 1.00 94.56 202 ARG A O 1
ATOM 1616 N N . LEU A 1 203 ? 15.452 17.510 -9.317 1.00 94.31 203 LEU A N 1
ATOM 1617 C CA . LEU A 1 203 ? 14.572 16.690 -8.492 1.00 94.31 203 LEU A CA 1
ATOM 1618 C C . LEU A 1 203 ? 13.477 17.528 -7.824 1.00 94.31 203 LEU A C 1
ATOM 1620 O O . LEU A 1 203 ? 13.669 18.691 -7.470 1.00 94.31 203 LEU A O 1
ATOM 1624 N N . SER A 1 204 ? 12.312 16.908 -7.633 1.00 91.44 204 SER A N 1
ATOM 1625 C CA . SER A 1 204 ? 11.217 17.527 -6.890 1.00 91.44 204 SER A CA 1
ATOM 1626 C C . SER A 1 204 ? 11.638 17.766 -5.435 1.00 91.44 204 SER A C 1
ATOM 1628 O O . SER A 1 204 ? 12.129 16.832 -4.796 1.00 91.44 204 SER A O 1
ATOM 1630 N N . PRO A 1 205 ? 11.356 18.944 -4.848 1.00 92.31 205 PRO A N 1
ATOM 1631 C CA . PRO A 1 205 ? 11.575 19.167 -3.418 1.00 92.31 205 PRO A CA 1
ATOM 1632 C C . PRO A 1 205 ? 10.701 18.251 -2.543 1.00 92.31 205 PRO A C 1
ATOM 1634 O O . PRO A 1 205 ? 10.979 18.073 -1.362 1.00 92.31 205 PRO A O 1
ATOM 1637 N N . PHE A 1 206 ? 9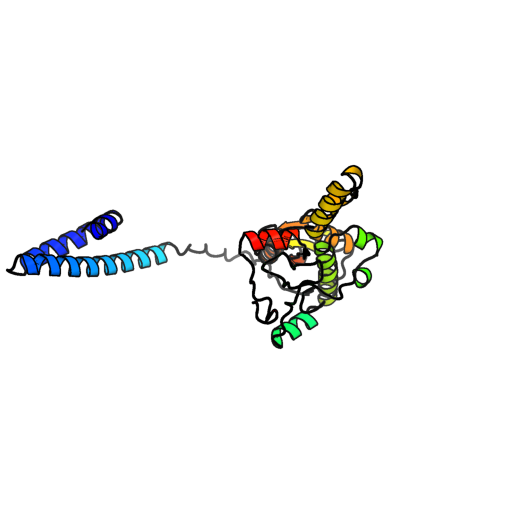.653 17.647 -3.116 1.00 91.88 206 PHE A N 1
ATOM 1638 C CA . PHE A 1 206 ? 8.783 16.696 -2.426 1.00 91.88 206 PHE A CA 1
ATOM 1639 C C . PHE A 1 206 ? 9.270 15.247 -2.508 1.00 91.88 206 PHE A C 1
ATOM 1641 O O . PHE A 1 206 ? 8.630 14.378 -1.933 1.00 91.88 206 PHE A O 1
ATOM 1648 N N . TYR A 1 207 ? 10.375 14.964 -3.200 1.00 93.75 207 TYR A N 1
ATOM 1649 C CA . TYR A 1 207 ? 10.823 13.592 -3.444 1.00 93.75 207 TYR A CA 1
ATOM 1650 C C . TYR A 1 207 ? 10.910 12.758 -2.157 1.00 93.75 207 TYR A C 1
ATOM 1652 O O . TYR A 1 207 ? 10.269 11.715 -2.053 1.00 93.75 207 TYR A O 1
ATOM 1660 N N . ILE A 1 208 ? 11.617 13.258 -1.138 1.00 91.81 208 ILE A N 1
ATOM 1661 C CA . ILE A 1 208 ? 11.833 12.505 0.105 1.00 91.81 208 ILE A CA 1
ATOM 1662 C C . ILE A 1 208 ? 10.523 12.204 0.848 1.00 91.81 208 ILE A C 1
ATOM 1664 O O . ILE A 1 208 ? 10.356 11.123 1.406 1.00 91.81 208 ILE A O 1
ATOM 1668 N N . VAL A 1 209 ? 9.564 13.135 0.798 1.00 91.50 209 VAL A N 1
ATOM 1669 C CA . VAL A 1 209 ? 8.240 12.969 1.412 1.00 91.50 209 VAL A CA 1
ATOM 1670 C C . VAL A 1 209 ? 7.273 12.185 0.523 1.00 91.50 209 VAL A C 1
ATOM 1672 O O . VAL A 1 209 ? 6.194 11.836 0.971 1.00 91.50 209 VAL A O 1
ATOM 1675 N N . MET A 1 210 ? 7.623 11.880 -0.725 1.00 92.25 210 MET A N 1
ATOM 1676 C CA . MET A 1 210 ? 6.825 10.990 -1.572 1.00 92.25 210 MET A CA 1
ATOM 1677 C C . MET A 1 210 ? 7.220 9.527 -1.381 1.00 92.25 210 MET A C 1
ATOM 1679 O O . MET A 1 210 ? 6.351 8.660 -1.440 1.00 92.25 210 MET A O 1
ATOM 1683 N N . ILE A 1 211 ? 8.508 9.248 -1.155 1.00 94.56 211 ILE A N 1
ATOM 1684 C CA . ILE A 1 211 ? 9.027 7.875 -1.178 1.00 94.56 211 ILE A CA 1
ATOM 1685 C C . ILE A 1 211 ? 9.008 7.162 0.168 1.00 94.56 211 ILE A C 1
ATOM 1687 O O . ILE A 1 211 ? 9.003 5.934 0.183 1.00 94.56 211 ILE A O 1
ATOM 1691 N N . ALA A 1 212 ? 9.037 7.893 1.285 1.00 95.50 212 ALA A N 1
ATOM 1692 C CA . ALA A 1 212 ? 9.249 7.269 2.585 1.00 95.50 212 ALA A CA 1
ATOM 1693 C C . ALA A 1 212 ? 8.085 6.315 2.942 1.00 95.50 212 ALA A C 1
ATOM 1695 O O . ALA A 1 212 ? 6.923 6.710 2.820 1.00 95.50 212 ALA A O 1
ATOM 1696 N N . PRO A 1 213 ? 8.350 5.076 3.405 1.00 95.25 213 PRO A N 1
ATOM 1697 C CA . PRO A 1 213 ? 7.303 4.078 3.659 1.00 95.25 213 PRO A CA 1
ATOM 1698 C C . PRO A 1 213 ? 6.161 4.554 4.567 1.00 95.25 213 PRO A C 1
ATOM 1700 O O . PRO A 1 213 ? 4.990 4.244 4.340 1.00 95.25 213 PRO A O 1
ATOM 1703 N N . ASN A 1 214 ? 6.476 5.376 5.571 1.00 96.62 214 ASN A N 1
ATOM 1704 C CA . ASN A 1 214 ? 5.498 5.914 6.517 1.00 96.62 214 ASN A CA 1
ATOM 1705 C C . ASN A 1 214 ? 4.518 6.929 5.902 1.00 96.62 214 ASN A C 1
ATOM 1707 O O . ASN A 1 214 ? 3.521 7.294 6.531 1.00 96.62 214 ASN A O 1
ATOM 1711 N N . MET A 1 215 ? 4.762 7.384 4.672 1.00 97.19 215 MET A N 1
ATOM 1712 C CA . MET A 1 215 ? 3.943 8.410 4.031 1.00 97.19 215 MET A CA 1
ATOM 1713 C C . MET A 1 215 ? 2.537 7.918 3.690 1.00 97.19 215 MET A C 1
ATOM 1715 O O . MET A 1 215 ? 1.614 8.725 3.651 1.00 97.19 215 MET A O 1
ATOM 1719 N N . ALA A 1 216 ? 2.316 6.609 3.524 1.00 97.38 216 ALA A N 1
ATOM 1720 C CA . ALA A 1 216 ? 0.960 6.064 3.426 1.00 97.38 216 ALA A CA 1
ATOM 1721 C C . ALA A 1 216 ? 0.141 6.351 4.695 1.00 97.38 216 ALA A C 1
ATOM 1723 O O . ALA A 1 216 ? -0.945 6.923 4.604 1.00 97.38 216 ALA A O 1
ATOM 1724 N N . ALA A 1 217 ? 0.677 6.025 5.877 1.00 98.19 217 ALA A N 1
ATOM 1725 C CA . ALA A 1 217 ? -0.013 6.245 7.147 1.00 98.19 217 ALA A CA 1
ATOM 1726 C C . ALA A 1 217 ? -0.196 7.742 7.448 1.00 98.19 217 ALA A C 1
ATOM 1728 O O . ALA A 1 217 ? -1.265 8.162 7.895 1.00 98.19 217 ALA A O 1
ATOM 1729 N N . PHE A 1 218 ? 0.807 8.568 7.129 1.00 97.62 218 PHE A N 1
ATOM 1730 C CA . PHE A 1 218 ? 0.691 10.026 7.214 1.00 97.62 218 PHE A CA 1
ATOM 1731 C C . PHE A 1 218 ? -0.425 10.567 6.314 1.00 97.62 218 PHE A C 1
ATOM 1733 O O . PHE A 1 218 ? -1.274 11.326 6.777 1.00 97.62 218 PHE A O 1
ATOM 1740 N N . HIS A 1 219 ? -0.444 10.193 5.034 1.00 97.75 219 HIS A N 1
ATOM 1741 C CA . HIS A 1 219 ? -1.416 10.723 4.083 1.00 97.75 219 HIS A CA 1
ATOM 1742 C C . HIS A 1 219 ? -2.837 10.257 4.380 1.00 97.75 219 HIS A C 1
ATOM 1744 O O . HIS A 1 219 ? -3.763 11.051 4.216 1.00 97.75 219 HIS A O 1
ATOM 1750 N N . VAL A 1 220 ? -3.017 9.033 4.878 1.00 98.44 220 VAL A N 1
ATOM 1751 C CA . VAL A 1 220 ? -4.302 8.573 5.414 1.00 98.44 220 VAL A CA 1
ATOM 1752 C C . VAL A 1 220 ? -4.718 9.442 6.598 1.00 98.44 220 VAL A C 1
ATOM 1754 O O . VAL A 1 220 ? -5.779 10.062 6.554 1.00 98.44 220 VAL A O 1
ATOM 1757 N N . ALA A 1 221 ? -3.862 9.581 7.612 1.00 98.38 221 ALA A N 1
ATOM 1758 C CA . ALA A 1 221 ? -4.210 10.358 8.795 1.00 98.38 221 ALA A CA 1
ATOM 1759 C C . ALA A 1 221 ? -4.543 11.818 8.462 1.00 98.38 221 ALA A C 1
ATOM 1761 O O . ALA A 1 221 ? -5.562 12.351 8.894 1.00 98.38 221 ALA A O 1
ATOM 1762 N N . HIS A 1 222 ? -3.734 12.439 7.605 1.00 97.12 222 HIS A N 1
ATOM 1763 C CA . HIS A 1 222 ? -3.940 13.807 7.153 1.00 97.12 222 HIS A CA 1
ATOM 1764 C C . HIS A 1 222 ? -5.207 13.975 6.299 1.00 97.12 222 HIS A C 1
ATOM 1766 O O . HIS A 1 222 ? -5.853 15.019 6.362 1.00 97.12 222 HIS A O 1
ATOM 1772 N N . SER A 1 223 ? -5.573 12.976 5.490 1.00 97.06 223 SER A N 1
ATOM 1773 C CA . SER A 1 223 ? -6.749 13.064 4.613 1.00 97.06 223 SER A CA 1
ATOM 1774 C C . SER A 1 223 ? -8.066 12.946 5.375 1.00 97.06 223 SER A C 1
ATOM 1776 O O . SER A 1 223 ? -9.028 13.601 4.981 1.00 97.06 223 SER A O 1
ATOM 1778 N N . PHE A 1 224 ? -8.093 12.172 6.464 1.00 97.69 224 PHE A N 1
ATOM 1779 C CA . PHE A 1 224 ? -9.308 11.900 7.245 1.00 97.69 224 PHE A CA 1
ATOM 1780 C C . PHE A 1 224 ? -9.301 12.533 8.645 1.00 97.69 224 PHE A C 1
ATOM 1782 O O . PHE A 1 224 ? -10.179 12.249 9.450 1.00 97.69 224 PHE A O 1
ATOM 1789 N N . GLY A 1 225 ? -8.323 13.392 8.953 1.00 97.81 225 GLY A N 1
ATOM 1790 C CA . GLY A 1 225 ? -8.261 14.112 10.230 1.00 97.81 225 GLY A CA 1
ATOM 1791 C C . GLY A 1 225 ? -7.940 13.234 11.444 1.00 97.81 225 GLY A C 1
ATOM 1792 O O . GLY A 1 225 ? -8.291 13.599 12.562 1.00 97.81 225 GLY A O 1
ATOM 1793 N N . ILE A 1 226 ? -7.272 12.097 11.241 1.00 98.62 226 ILE A N 1
ATOM 1794 C CA . ILE A 1 226 ? -6.910 11.154 12.304 1.00 98.62 226 ILE A CA 1
ATOM 1795 C C . ILE A 1 226 ? -5.712 11.698 13.089 1.00 98.62 226 ILE A C 1
ATOM 1797 O O . ILE A 1 226 ? -4.705 12.091 12.497 1.00 98.62 226 ILE A O 1
ATOM 1801 N N . LYS A 1 227 ? -5.814 11.712 14.421 1.00 98.25 227 LYS A N 1
ATOM 1802 C CA . LYS A 1 227 ? -4.814 12.296 15.333 1.00 98.25 227 LYS A CA 1
ATOM 1803 C C . LYS A 1 227 ? -4.261 11.320 16.371 1.00 98.25 227 LYS A C 1
ATOM 1805 O O . LYS A 1 227 ? -3.315 11.678 17.065 1.00 98.25 227 LYS A O 1
ATOM 1810 N N . GLY A 1 228 ? -4.851 10.133 16.506 1.00 98.06 228 GLY A N 1
ATOM 1811 C CA . GLY A 1 228 ? -4.377 9.113 17.435 1.00 98.06 228 GLY A CA 1
ATOM 1812 C C . GLY A 1 228 ? -3.123 8.390 16.940 1.00 98.06 228 GLY A C 1
ATOM 1813 O O . GLY A 1 228 ? -2.316 8.930 16.181 1.00 98.06 228 GLY A O 1
ATOM 1814 N N . TYR A 1 229 ? -2.957 7.143 17.388 1.00 98.06 229 TYR A N 1
ATOM 1815 C CA . TYR A 1 229 ? -1.783 6.313 17.101 1.00 98.06 229 TYR A CA 1
ATOM 1816 C C . TYR A 1 229 ? -1.434 6.307 15.602 1.00 98.06 229 TYR A C 1
ATOM 1818 O O . TYR A 1 229 ? -2.282 5.955 14.792 1.00 98.06 229 TYR A O 1
ATOM 1826 N N . ASN A 1 230 ? -0.202 6.657 15.221 1.00 98.19 230 ASN A N 1
ATOM 1827 C CA . ASN A 1 230 ? 0.241 6.658 13.823 1.00 98.19 230 ASN A CA 1
ATOM 1828 C C . ASN A 1 230 ? 1.593 5.949 13.691 1.00 98.19 230 ASN A C 1
ATOM 1830 O O . ASN A 1 230 ? 2.588 6.404 14.254 1.00 98.19 230 ASN A O 1
ATOM 1834 N N . CYS A 1 231 ? 1.624 4.825 12.976 1.00 97.81 231 CYS A N 1
ATOM 1835 C CA . CYS A 1 231 ? 2.838 4.038 12.781 1.00 97.81 231 CYS A CA 1
ATOM 1836 C C . CYS A 1 231 ? 2.831 3.319 11.426 1.00 97.81 231 CYS A C 1
ATOM 1838 O O . CYS A 1 231 ? 1.810 3.201 10.745 1.00 97.81 231 CYS A O 1
ATOM 1840 N N . THR A 1 232 ? 3.992 2.820 11.018 1.00 98.31 232 THR A N 1
ATOM 1841 C CA . THR A 1 232 ? 4.148 2.002 9.816 1.00 98.31 232 THR A CA 1
ATOM 1842 C C . THR A 1 232 ? 5.074 0.837 10.100 1.00 98.31 232 THR A C 1
ATOM 1844 O O . THR A 1 232 ? 6.129 1.012 10.706 1.00 98.31 232 THR A O 1
ATOM 1847 N N . ILE A 1 233 ? 4.676 -0.351 9.651 1.00 98.12 233 ILE A N 1
ATOM 1848 C CA . ILE A 1 233 ? 5.479 -1.567 9.755 1.00 98.12 233 ILE A CA 1
ATOM 1849 C C . ILE A 1 233 ? 6.085 -1.873 8.391 1.00 98.12 233 ILE A C 1
ATOM 1851 O O . ILE A 1 233 ? 5.372 -1.963 7.394 1.00 98.12 233 ILE A O 1
ATOM 1855 N N . SER A 1 234 ? 7.401 -2.067 8.365 1.00 96.81 234 SER A N 1
ATOM 1856 C CA . SER A 1 234 ? 8.139 -2.498 7.179 1.00 96.81 234 SER A CA 1
ATOM 1857 C C . SER A 1 234 ? 8.828 -3.826 7.474 1.00 96.81 234 SER A C 1
ATOM 1859 O O . SER A 1 234 ? 9.885 -3.877 8.098 1.00 96.81 234 SER A O 1
ATOM 1861 N N . THR A 1 235 ? 8.170 -4.918 7.082 1.00 96.94 235 THR A N 1
ATOM 1862 C CA . THR A 1 235 ? 8.650 -6.300 7.253 1.00 96.94 235 THR A CA 1
ATOM 1863 C C . THR A 1 235 ? 8.410 -7.135 5.990 1.00 96.94 235 THR A C 1
ATOM 1865 O O . THR A 1 235 ? 7.940 -8.272 6.044 1.00 96.94 235 THR A O 1
ATOM 1868 N N . ALA A 1 236 ? 8.736 -6.562 4.824 1.00 95.12 236 ALA A N 1
ATOM 1869 C CA . ALA A 1 236 ? 8.576 -7.208 3.519 1.00 95.12 236 ALA A CA 1
ATOM 1870 C C . ALA A 1 236 ? 7.138 -7.717 3.292 1.00 95.12 236 ALA A C 1
ATOM 1872 O O . ALA A 1 236 ? 6.171 -7.028 3.618 1.00 95.12 236 ALA A O 1
ATOM 1873 N N . CYS A 1 237 ? 6.984 -8.928 2.753 1.00 95.69 237 CYS A N 1
ATOM 1874 C CA . CYS A 1 237 ? 5.690 -9.528 2.420 1.00 95.69 237 CYS A CA 1
ATOM 1875 C C . CYS A 1 237 ? 4.747 -9.675 3.628 1.00 95.69 237 CYS A C 1
ATOM 1877 O O . CYS A 1 237 ? 3.535 -9.757 3.452 1.00 95.69 237 CYS A O 1
ATOM 1879 N N . ALA A 1 238 ? 5.283 -9.701 4.853 1.00 97.50 238 ALA A N 1
ATOM 1880 C CA . ALA A 1 238 ? 4.491 -9.825 6.073 1.00 97.50 238 ALA A CA 1
ATOM 1881 C C . ALA A 1 238 ? 3.966 -8.478 6.600 1.00 97.50 238 ALA A C 1
ATOM 1883 O O . ALA A 1 238 ? 3.137 -8.478 7.511 1.00 97.50 238 ALA A O 1
ATOM 1884 N N . ALA A 1 239 ? 4.405 -7.345 6.036 1.00 98.00 239 ALA A N 1
ATOM 1885 C CA . ALA A 1 239 ? 4.151 -6.009 6.576 1.00 98.00 239 ALA A CA 1
ATOM 1886 C C . ALA A 1 239 ? 2.663 -5.726 6.824 1.00 98.00 239 ALA A C 1
ATOM 1888 O O . ALA A 1 239 ? 2.301 -5.264 7.904 1.00 98.00 239 ALA A O 1
ATOM 1889 N N . GLY A 1 240 ? 1.792 -6.030 5.854 1.00 98.00 240 GLY A N 1
ATOM 1890 C CA . GLY A 1 240 ? 0.347 -5.804 5.981 1.00 98.00 240 GLY A CA 1
ATOM 1891 C C . GLY A 1 240 ? -0.302 -6.679 7.058 1.00 98.00 240 GLY A C 1
ATOM 1892 O O . GLY A 1 240 ? -1.055 -6.184 7.893 1.00 98.00 240 GLY A O 1
ATOM 1893 N N . THR A 1 241 ? 0.038 -7.969 7.094 1.00 98.44 241 THR A N 1
ATOM 1894 C CA . THR A 1 241 ? -0.476 -8.907 8.105 1.00 98.44 241 THR A CA 1
ATOM 1895 C C . THR A 1 241 ? -0.012 -8.527 9.507 1.00 98.44 241 THR A C 1
ATOM 1897 O O . THR A 1 241 ? -0.808 -8.514 10.447 1.00 98.44 241 THR A O 1
ATOM 1900 N N . GLN A 1 242 ? 1.266 -8.175 9.653 1.00 98.44 242 GLN A N 1
ATOM 1901 C CA . GLN A 1 242 ? 1.823 -7.734 10.926 1.00 98.44 242 GLN A CA 1
ATOM 1902 C C . GLN A 1 242 ? 1.189 -6.415 11.377 1.00 98.44 242 GLN A C 1
ATOM 1904 O O . GLN A 1 242 ? 0.868 -6.273 12.553 1.00 98.44 242 GLN A O 1
ATOM 1909 N N . ALA A 1 243 ? 0.931 -5.487 10.451 1.00 98.69 243 ALA A N 1
ATOM 1910 C CA . ALA A 1 243 ? 0.230 -4.246 10.750 1.00 98.69 243 ALA A CA 1
ATOM 1911 C C . ALA A 1 243 ? -1.168 -4.488 11.336 1.00 98.69 243 ALA A C 1
ATOM 1913 O O . ALA A 1 243 ? -1.493 -3.927 12.381 1.00 98.69 243 ALA A O 1
ATOM 1914 N N . ILE A 1 244 ? -1.954 -5.384 10.732 1.00 98.69 244 ILE A N 1
ATOM 1915 C CA . ILE A 1 244 ? -3.289 -5.744 11.235 1.00 98.69 244 ILE A CA 1
ATOM 1916 C C . ILE A 1 244 ? -3.202 -6.359 12.641 1.00 98.69 244 ILE A C 1
ATOM 1918 O O . ILE A 1 244 ? -3.978 -6.001 13.531 1.00 98.69 244 ILE A O 1
ATOM 1922 N N . GLY A 1 245 ? -2.245 -7.268 12.860 1.00 98.31 245 GLY A N 1
ATOM 1923 C CA . GLY A 1 245 ? -2.018 -7.898 14.162 1.00 98.31 245 GLY A CA 1
ATOM 1924 C C . GLY A 1 245 ? -1.654 -6.889 15.253 1.00 98.31 245 GLY A C 1
ATOM 1925 O O . GLY A 1 245 ? -2.277 -6.874 16.316 1.00 98.31 245 GLY A O 1
ATOM 1926 N N . GLU A 1 246 ? -0.699 -6.001 14.974 1.00 98.50 246 GLU A N 1
ATOM 1927 C CA . GLU A 1 246 ? -0.276 -4.962 15.916 1.00 98.50 246 GLU A CA 1
ATOM 1928 C C . GLU A 1 246 ? -1.377 -3.926 16.165 1.00 98.50 246 GLU A C 1
ATOM 1930 O O . GLU A 1 246 ? -1.582 -3.513 17.304 1.00 98.50 246 GLU A O 1
ATOM 1935 N N . ALA A 1 247 ? -2.167 -3.557 15.153 1.00 98.62 247 ALA A N 1
ATOM 1936 C CA . ALA A 1 247 ? -3.306 -2.655 15.326 1.00 98.62 247 ALA A CA 1
ATOM 1937 C C . ALA A 1 247 ? -4.355 -3.233 16.292 1.00 98.62 247 ALA A C 1
ATOM 1939 O O . ALA A 1 247 ? -4.898 -2.512 17.135 1.00 98.62 247 ALA A O 1
ATOM 1940 N N . ALA A 1 248 ? -4.600 -4.546 16.234 1.00 98.38 248 ALA A N 1
ATOM 1941 C CA . ALA A 1 248 ? -5.458 -5.212 17.206 1.00 98.38 248 ALA A CA 1
ATOM 1942 C C . ALA A 1 248 ? -4.876 -5.128 18.630 1.00 98.38 248 ALA A C 1
ATOM 1944 O O . ALA A 1 248 ? -5.629 -4.907 19.582 1.00 98.38 248 ALA A O 1
ATOM 1945 N N . GLU A 1 249 ? -3.554 -5.258 18.800 1.00 97.81 249 GLU A N 1
ATOM 1946 C CA . GLU A 1 249 ? -2.905 -5.061 20.103 1.00 97.81 249 GLU A CA 1
ATOM 1947 C C . GLU A 1 249 ? -2.977 -3.615 20.598 1.00 97.81 249 GLU A C 1
ATOM 1949 O O . GLU A 1 249 ? -3.225 -3.407 21.785 1.00 97.81 249 GLU A O 1
ATOM 1954 N N . VAL A 1 250 ? -2.835 -2.619 19.721 1.00 97.50 250 VAL A N 1
ATOM 1955 C CA . VAL A 1 250 ? -2.998 -1.194 20.066 1.00 97.50 250 VAL A CA 1
ATOM 1956 C C . VAL A 1 250 ? -4.390 -0.939 20.663 1.00 97.50 250 VAL A C 1
ATOM 1958 O O . VAL A 1 250 ? -4.502 -0.325 21.730 1.00 97.50 250 VAL A O 1
ATOM 1961 N N . ILE A 1 251 ? -5.448 -1.492 20.053 1.00 97.56 251 ILE A N 1
ATOM 1962 C CA . ILE A 1 251 ? -6.818 -1.419 20.596 1.00 97.56 251 ILE A CA 1
ATOM 1963 C C . ILE A 1 251 ? -6.909 -2.152 21.938 1.00 97.56 251 ILE A C 1
ATOM 1965 O O . ILE A 1 251 ? -7.463 -1.621 22.903 1.00 97.56 251 ILE A O 1
ATOM 1969 N N . ARG A 1 252 ? -6.348 -3.364 22.035 1.00 96.00 252 ARG A N 1
ATOM 1970 C CA . ARG A 1 252 ? -6.379 -4.189 23.259 1.00 96.00 252 ARG A CA 1
ATOM 1971 C C . ARG A 1 252 ? -5.688 -3.523 24.445 1.00 96.00 252 ARG A C 1
ATOM 1973 O O . ARG A 1 252 ? -6.194 -3.638 25.558 1.00 96.00 252 ARG A O 1
ATOM 1980 N N . ARG A 1 253 ? -4.590 -2.803 24.198 1.00 94.69 253 ARG A N 1
ATOM 1981 C CA . ARG A 1 253 ? -3.834 -2.015 25.188 1.00 94.69 253 ARG A CA 1
ATOM 1982 C C . ARG A 1 253 ? -4.504 -0.681 25.531 1.00 94.69 253 ARG A C 1
ATOM 1984 O O . ARG A 1 253 ? -4.031 0.026 26.412 1.00 94.69 253 ARG A O 1
ATOM 1991 N N . GLY A 1 254 ? -5.599 -0.336 24.854 1.00 92.81 254 GLY A N 1
ATOM 1992 C CA . GLY A 1 254 ? -6.364 0.883 25.095 1.00 92.81 254 GLY A CA 1
ATOM 1993 C C . GLY A 1 254 ? -5.723 2.162 24.566 1.00 92.81 254 GLY A C 1
ATOM 1994 O O . GLY A 1 254 ? -6.128 3.240 24.986 1.00 92.81 254 GLY A O 1
ATOM 1995 N N . GLN A 1 255 ? -4.759 2.050 23.649 1.00 94.75 255 GLN A N 1
ATOM 1996 C CA . GLN A 1 255 ? -4.077 3.191 23.028 1.00 94.75 255 GLN A CA 1
ATOM 1997 C C . GLN A 1 255 ? -4.868 3.799 21.857 1.00 94.75 255 GLN A C 1
ATOM 1999 O O . GLN A 1 255 ? -4.575 4.912 21.435 1.00 94.75 255 GLN A O 1
ATOM 2004 N N . ALA A 1 256 ? -5.864 3.074 21.343 1.00 96.62 256 ALA A N 1
ATOM 2005 C CA . ALA A 1 256 ? -6.846 3.556 20.378 1.00 96.62 256 ALA A CA 1
ATOM 2006 C C . ALA A 1 256 ? -8.198 2.859 20.611 1.00 96.62 256 ALA A C 1
ATOM 2008 O O . ALA A 1 256 ? -8.255 1.763 21.179 1.00 96.62 256 ALA A O 1
ATOM 2009 N N . GLU A 1 257 ? -9.286 3.484 20.167 1.00 97.12 257 GLU A N 1
ATOM 2010 C CA . GLU A 1 257 ? -10.616 2.858 20.107 1.00 97.12 257 GLU A CA 1
ATOM 2011 C C . GLU A 1 257 ? -10.895 2.277 18.716 1.00 97.12 257 GLU A C 1
ATOM 2013 O O . GLU A 1 257 ? -11.543 1.238 18.603 1.00 97.12 257 GLU A O 1
ATOM 2018 N N . VAL A 1 258 ? -10.352 2.907 17.669 1.00 98.50 258 VAL A N 1
ATOM 2019 C CA . VAL A 1 258 ? -10.470 2.474 16.272 1.00 98.50 258 VAL A CA 1
ATOM 2020 C C . VAL A 1 258 ? -9.099 2.532 15.611 1.00 98.50 258 VAL A C 1
ATOM 2022 O O . VAL A 1 258 ? -8.332 3.460 15.856 1.00 98.50 258 VAL A O 1
ATOM 2025 N N . MET A 1 259 ? -8.799 1.569 14.741 1.00 98.81 259 MET A N 1
ATOM 2026 C CA . MET A 1 259 ? -7.579 1.565 13.936 1.00 98.81 259 MET A CA 1
ATOM 2027 C C . MET A 1 259 ? -7.915 1.375 12.461 1.00 98.81 259 MET A C 1
ATOM 2029 O O . MET A 1 259 ? -8.533 0.380 12.092 1.00 98.81 259 MET A O 1
ATOM 2033 N N . VAL A 1 260 ? -7.437 2.285 11.615 1.00 98.81 260 VAL A N 1
ATOM 2034 C CA . VAL A 1 260 ? -7.284 2.034 10.181 1.00 98.81 260 VAL A CA 1
ATOM 2035 C C . VAL A 1 260 ? -6.004 1.228 9.993 1.00 98.81 260 VAL A C 1
ATOM 2037 O O . VAL A 1 260 ? -4.918 1.678 10.364 1.00 98.81 260 VAL A O 1
ATOM 2040 N N . THR A 1 261 ? -6.116 0.024 9.438 1.00 98.88 261 THR A N 1
ATOM 2041 C CA . THR A 1 261 ? -4.970 -0.874 9.273 1.00 98.88 261 THR A CA 1
ATOM 2042 C C . THR A 1 261 ? -5.062 -1.719 8.006 1.00 98.88 261 THR A C 1
ATOM 2044 O O . THR A 1 261 ? -6.119 -1.807 7.388 1.00 98.88 261 THR A O 1
ATOM 2047 N N . GLY A 1 262 ? -3.939 -2.305 7.592 1.00 98.56 262 GLY A N 1
ATOM 2048 C CA . GLY A 1 262 ? -3.801 -3.055 6.348 1.00 98.56 262 GLY A CA 1
ATOM 2049 C C . GLY A 1 262 ? -2.385 -2.955 5.791 1.00 98.56 262 GLY A C 1
ATOM 2050 O O . GLY A 1 262 ? -1.432 -2.706 6.530 1.00 98.56 262 GLY A O 1
ATOM 2051 N N . GLY A 1 263 ? -2.245 -3.115 4.477 1.00 98.00 263 GLY A N 1
ATOM 2052 C CA . GLY A 1 263 ? -0.979 -2.939 3.772 1.00 98.00 263 GLY A CA 1
ATOM 2053 C C . GLY A 1 263 ? -1.157 -2.215 2.444 1.00 98.00 263 GLY A C 1
ATOM 2054 O O . GLY A 1 263 ? -2.253 -2.182 1.890 1.00 98.00 263 GLY A O 1
ATOM 2055 N N . THR A 1 264 ? -0.078 -1.630 1.936 1.00 98.00 264 THR A N 1
ATOM 2056 C CA . THR A 1 264 ? -0.061 -1.014 0.608 1.00 98.00 264 THR A CA 1
ATOM 2057 C C . THR A 1 264 ? 1.299 -1.170 -0.061 1.00 98.00 264 THR A C 1
ATOM 2059 O O . THR A 1 264 ? 2.336 -1.150 0.604 1.00 98.00 264 THR A O 1
ATOM 2062 N N . GLU A 1 265 ? 1.286 -1.289 -1.384 1.00 95.81 265 GLU A N 1
ATOM 2063 C CA . GLU A 1 265 ? 2.460 -1.225 -2.249 1.00 95.81 265 GLU A CA 1
ATOM 2064 C C . GLU A 1 265 ? 2.030 -0.676 -3.619 1.00 95.81 265 GLU A C 1
ATOM 2066 O O . GLU A 1 265 ? 0.869 -0.816 -4.005 1.00 95.81 265 GLU A O 1
ATOM 2071 N N . GLY A 1 266 ? 2.926 -0.004 -4.346 1.00 81.75 266 GLY A N 1
ATOM 2072 C CA . GLY A 1 266 ? 2.538 0.729 -5.562 1.00 81.75 266 GLY A CA 1
ATOM 2073 C C . GLY A 1 266 ? 3.561 0.753 -6.692 1.00 81.75 266 GLY A C 1
ATOM 2074 O O . GLY A 1 266 ? 3.502 1.654 -7.522 1.00 81.75 266 GLY A O 1
ATOM 2075 N N . GLY A 1 267 ? 4.492 -0.204 -6.719 1.00 67.50 267 GLY A N 1
ATOM 2076 C CA . GLY A 1 267 ? 5.695 -0.153 -7.555 1.00 67.50 267 GLY A CA 1
ATOM 2077 C C . GLY A 1 267 ? 5.733 -1.145 -8.718 1.00 67.50 267 GLY A C 1
ATOM 2078 O O . GLY A 1 267 ? 6.598 -2.016 -8.734 1.00 67.50 267 GLY A O 1
ATOM 2079 N N . ALA A 1 268 ? 4.860 -0.993 -9.719 1.00 81.94 268 ALA A N 1
ATOM 2080 C CA . ALA A 1 268 ? 5.119 -1.585 -11.038 1.00 81.94 268 ALA A CA 1
ATOM 2081 C C . ALA A 1 268 ? 6.198 -0.744 -11.746 1.00 81.94 268 ALA A C 1
ATOM 2083 O O . ALA A 1 268 ? 5.880 0.183 -12.489 1.00 81.94 268 ALA A O 1
ATOM 2084 N N . CYS A 1 269 ? 7.467 -1.013 -11.439 1.00 93.56 269 CYS A N 1
ATOM 2085 C CA . CYS A 1 269 ? 8.615 -0.274 -11.965 1.00 93.56 269 CYS A CA 1
ATOM 2086 C C . CYS A 1 269 ? 9.738 -1.219 -12.412 1.00 93.56 269 CYS A C 1
ATOM 2088 O O . CYS A 1 269 ? 9.827 -2.368 -11.964 1.00 93.56 269 CYS A O 1
ATOM 2090 N N . GLU A 1 270 ? 10.567 -0.725 -13.323 1.00 95.56 270 GLU A N 1
ATOM 2091 C CA . GLU A 1 270 ? 11.641 -1.457 -13.990 1.00 95.56 270 GLU A CA 1
ATOM 2092 C C . GLU A 1 270 ? 12.721 -1.899 -12.991 1.00 95.56 270 GLU A C 1
ATOM 2094 O O . GLU A 1 270 ? 13.161 -3.048 -13.008 1.00 95.56 270 GLU A O 1
ATOM 2099 N N . LEU A 1 271 ? 13.069 -1.034 -12.035 1.00 94.06 271 LEU A N 1
ATOM 2100 C CA . LEU A 1 271 ? 14.034 -1.295 -10.972 1.00 94.06 271 LEU A CA 1
ATOM 2101 C C . LEU A 1 271 ? 13.604 -2.471 -10.086 1.00 94.06 271 LEU A C 1
ATOM 2103 O O . LEU A 1 271 ? 14.419 -3.348 -9.787 1.00 94.06 271 LEU A O 1
ATOM 2107 N N . ALA 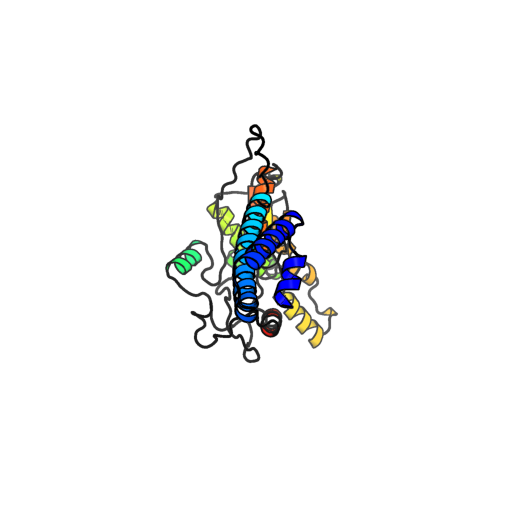A 1 272 ? 12.328 -2.514 -9.687 1.00 92.94 272 ALA A N 1
ATOM 2108 C CA . ALA A 1 272 ? 11.787 -3.633 -8.919 1.00 92.94 272 ALA A CA 1
ATOM 2109 C C . ALA A 1 272 ? 11.841 -4.925 -9.742 1.00 92.94 272 ALA A C 1
ATOM 2111 O O . ALA A 1 272 ? 12.324 -5.949 -9.256 1.00 92.94 272 ALA A O 1
ATOM 2112 N N . LEU A 1 273 ? 11.377 -4.873 -10.996 1.00 95.44 273 LEU A N 1
ATOM 2113 C CA . LEU A 1 273 ? 11.381 -6.029 -11.890 1.00 95.44 273 LEU A CA 1
ATOM 2114 C C . LEU A 1 273 ? 12.792 -6.597 -12.059 1.00 95.44 273 LEU A C 1
ATOM 2116 O O . LEU A 1 273 ? 12.991 -7.797 -11.864 1.00 95.44 273 LEU A O 1
ATOM 2120 N N . ALA A 1 274 ? 13.767 -5.738 -12.354 1.00 95.50 274 ALA A N 1
ATOM 2121 C CA . ALA A 1 274 ? 15.160 -6.115 -12.529 1.00 95.50 274 ALA A CA 1
ATOM 2122 C C . ALA A 1 274 ? 15.722 -6.797 -11.273 1.00 95.50 274 ALA A C 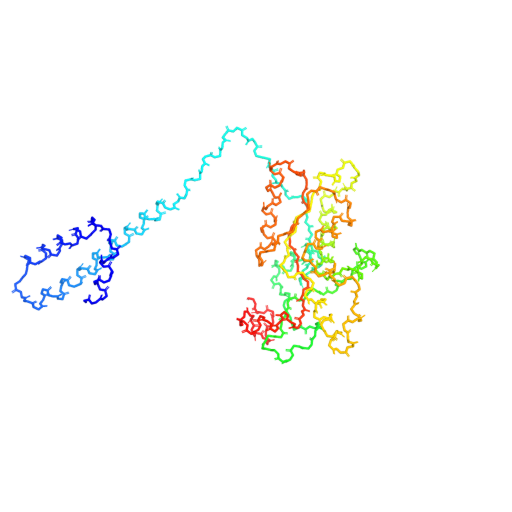1
ATOM 2124 O O . ALA A 1 274 ? 16.261 -7.902 -11.364 1.00 95.50 274 ALA A O 1
ATOM 2125 N N . ALA A 1 275 ? 15.547 -6.187 -10.095 1.00 93.94 275 ALA A N 1
ATOM 2126 C CA . ALA A 1 275 ? 16.070 -6.718 -8.836 1.00 93.94 275 ALA A CA 1
ATOM 2127 C C . ALA A 1 275 ? 15.541 -8.132 -8.531 1.00 93.94 275 ALA A C 1
ATOM 2129 O O . ALA A 1 275 ? 16.319 -9.037 -8.214 1.00 93.94 275 ALA A O 1
ATOM 2130 N N . PHE A 1 276 ? 14.232 -8.355 -8.686 1.00 94.62 276 PHE A N 1
ATOM 2131 C CA . PHE A 1 276 ? 13.625 -9.668 -8.447 1.00 94.62 276 PHE A CA 1
ATOM 2132 C C . PHE A 1 276 ? 13.917 -10.684 -9.562 1.00 94.62 276 PHE A C 1
ATOM 2134 O O . PHE A 1 276 ? 14.033 -11.878 -9.271 1.00 94.62 276 PHE A O 1
ATOM 2141 N N . CYS A 1 277 ? 14.113 -10.244 -10.811 1.00 96.06 277 CYS A N 1
ATOM 2142 C CA . CYS A 1 277 ? 14.576 -11.110 -11.900 1.00 96.06 277 CYS A CA 1
ATOM 2143 C C . CYS A 1 277 ? 15.999 -11.625 -11.652 1.00 96.06 277 CYS A C 1
ATOM 2145 O O . CYS A 1 277 ? 16.237 -12.825 -11.788 1.00 96.06 277 CYS A O 1
ATOM 2147 N N . VAL A 1 278 ? 16.933 -10.757 -11.237 1.00 96.38 278 VAL A N 1
ATOM 2148 C CA . VAL A 1 278 ? 18.304 -11.175 -10.878 1.00 96.38 278 VAL A CA 1
ATOM 2149 C C . VAL A 1 278 ? 18.275 -12.169 -9.718 1.00 96.38 278 VAL A C 1
ATOM 2151 O O . VAL A 1 278 ? 18.970 -13.184 -9.754 1.00 96.38 278 VAL A O 1
ATOM 2154 N N . GLY A 1 279 ? 17.416 -11.923 -8.726 1.00 95.06 279 GLY A N 1
ATOM 2155 C CA . GLY A 1 279 ? 17.178 -12.844 -7.615 1.00 95.06 279 GLY A CA 1
ATOM 2156 C C . GLY A 1 279 ? 16.425 -14.128 -7.986 1.00 95.06 279 GLY A C 1
ATOM 2157 O O . GLY A 1 279 ? 16.253 -14.981 -7.120 1.00 95.06 279 GLY A O 1
ATOM 2158 N N . ARG A 1 280 ? 15.971 -14.278 -9.242 1.00 95.31 280 ARG A N 1
ATOM 2159 C CA . ARG A 1 280 ? 15.141 -15.397 -9.731 1.00 95.31 280 ARG A CA 1
ATOM 2160 C C . ARG A 1 280 ? 13.893 -15.650 -8.879 1.00 95.31 280 ARG A C 1
ATOM 2162 O O . ARG A 1 280 ? 13.470 -16.789 -8.707 1.00 95.31 280 ARG A O 1
ATOM 2169 N N . ALA A 1 281 ? 13.314 -14.583 -8.336 1.00 94.69 281 ALA A N 1
ATOM 2170 C CA . ALA A 1 281 ? 12.151 -14.659 -7.459 1.00 94.69 281 ALA A CA 1
ATOM 2171 C C . ALA A 1 281 ? 10.815 -14.662 -8.223 1.00 94.69 281 ALA A C 1
ATOM 2173 O O . ALA A 1 281 ? 9.784 -15.003 -7.648 1.00 94.69 281 ALA A O 1
ATOM 2174 N N . TYR A 1 282 ? 10.817 -14.264 -9.498 1.00 94.75 282 TYR A N 1
ATOM 2175 C CA . TYR A 1 282 ? 9.614 -14.165 -10.323 1.00 94.75 282 TYR A CA 1
ATOM 2176 C C . TYR A 1 282 ? 9.434 -15.340 -11.283 1.00 94.75 282 TYR A C 1
ATOM 2178 O O . TYR A 1 282 ? 10.395 -15.933 -11.773 1.00 94.75 282 TYR A O 1
ATOM 2186 N N . SER A 1 283 ? 8.165 -15.642 -11.561 1.00 96.25 283 SER A N 1
ATOM 2187 C CA . SER A 1 283 ? 7.751 -16.566 -12.615 1.00 96.25 283 SER A CA 1
ATOM 2188 C C . SER A 1 283 ? 8.075 -15.987 -13.989 1.00 96.25 283 SER A C 1
ATOM 2190 O O . SER A 1 283 ? 7.789 -14.825 -14.259 1.00 96.25 283 SER A O 1
ATOM 2192 N N . THR A 1 284 ? 8.604 -16.817 -14.886 1.00 96.69 284 THR A N 1
ATOM 2193 C CA . THR A 1 284 ? 8.899 -16.447 -16.280 1.00 96.69 284 THR A CA 1
ATOM 2194 C C . THR A 1 284 ? 7.851 -16.988 -17.260 1.00 96.69 284 THR A C 1
ATOM 2196 O O . THR A 1 284 ? 8.134 -17.128 -18.448 1.00 96.69 284 THR A O 1
ATOM 2199 N N . ARG A 1 285 ? 6.648 -17.349 -16.780 1.00 97.19 285 ARG A N 1
ATOM 2200 C CA . ARG A 1 285 ? 5.540 -17.876 -17.602 1.00 97.19 285 ARG A CA 1
ATOM 2201 C C . ARG A 1 285 ? 4.862 -16.755 -18.404 1.00 97.19 285 ARG A C 1
ATOM 2203 O O . ARG A 1 285 ? 3.706 -16.418 -18.175 1.00 97.19 285 ARG A O 1
ATOM 2210 N N . ASN A 1 286 ? 5.601 -16.161 -19.336 1.00 97.50 286 ASN A N 1
ATOM 2211 C CA . ASN A 1 286 ? 5.136 -15.011 -20.116 1.00 97.50 286 ASN A CA 1
ATOM 2212 C C . ASN A 1 286 ? 4.042 -15.373 -21.134 1.00 97.50 286 ASN A C 1
ATOM 2214 O O . ASN A 1 286 ? 3.220 -14.517 -21.450 1.00 97.50 286 ASN A O 1
ATOM 2218 N N . ASP A 1 287 ? 4.023 -16.619 -21.620 1.00 97.25 287 ASP A N 1
ATOM 2219 C CA . ASP A 1 287 ? 3.087 -17.080 -22.659 1.00 97.25 287 ASP A CA 1
ATOM 2220 C C . ASP A 1 287 ? 1.670 -17.355 -22.126 1.00 97.25 287 ASP A C 1
ATOM 2222 O O . ASP A 1 287 ? 0.706 -17.291 -22.881 1.00 97.25 287 ASP A O 1
ATOM 2226 N N . GLU A 1 288 ? 1.538 -17.621 -20.821 1.00 96.25 288 GLU A N 1
ATOM 2227 C CA . GLU A 1 288 ? 0.257 -17.841 -20.132 1.00 96.25 288 GLU A CA 1
ATOM 2228 C C . GLU A 1 288 ? 0.206 -17.009 -18.830 1.00 96.25 288 GLU A C 1
ATOM 2230 O O . GLU A 1 288 ? 0.250 -17.577 -17.727 1.00 96.25 288 GLU A O 1
ATOM 2235 N N . PRO A 1 289 ? 0.166 -15.662 -18.909 1.00 95.00 289 PRO A N 1
ATOM 2236 C CA . PRO A 1 289 ? 0.233 -14.792 -17.733 1.00 95.00 289 PRO A CA 1
ATOM 2237 C C . PRO A 1 289 ? -0.825 -15.124 -16.676 1.00 95.00 289 PRO A C 1
ATOM 2239 O O . PRO A 1 289 ? -0.552 -15.105 -15.477 1.00 95.00 289 PRO A O 1
ATOM 2242 N N . GLU A 1 290 ? -2.029 -15.480 -17.113 1.00 95.00 290 GLU A N 1
ATOM 2243 C CA . GLU A 1 290 ? -3.152 -15.820 -16.250 1.00 95.00 290 GLU A CA 1
ATOM 2244 C C . GLU A 1 290 ? -2.929 -17.094 -15.418 1.00 95.00 290 GLU A C 1
ATOM 2246 O O . GLU A 1 290 ? -3.606 -17.274 -14.407 1.00 95.00 290 GLU A O 1
ATOM 2251 N N . ARG A 1 291 ? -1.945 -17.931 -15.784 1.00 93.75 291 ARG A N 1
ATOM 2252 C CA . ARG A 1 291 ? -1.560 -19.181 -15.097 1.00 93.75 291 ARG A CA 1
ATOM 2253 C C . ARG A 1 291 ? -0.202 -19.086 -14.391 1.00 93.75 291 ARG A C 1
ATOM 2255 O O . ARG A 1 291 ? 0.414 -20.107 -14.090 1.00 93.75 291 ARG A O 1
ATOM 2262 N N . ALA A 1 292 ? 0.318 -17.875 -14.200 1.00 89.19 292 ALA A N 1
ATOM 2263 C CA . ALA A 1 292 ? 1.668 -17.664 -13.682 1.00 89.19 292 ALA A CA 1
ATOM 2264 C C . ALA A 1 292 ? 1.817 -17.839 -12.160 1.00 89.19 292 ALA A C 1
ATOM 2266 O O . ALA A 1 292 ? 2.958 -17.943 -11.701 1.00 89.19 292 ALA A O 1
ATOM 2267 N N . CYS A 1 293 ? 0.704 -17.842 -11.417 1.00 71.31 293 CYS A N 1
ATOM 2268 C CA . CYS A 1 293 ? 0.644 -18.025 -9.963 1.00 71.31 293 CYS A CA 1
ATOM 2269 C C . CYS A 1 293 ? 0.479 -19.492 -9.559 1.00 71.31 293 CYS A C 1
ATOM 2271 O O . CYS A 1 293 ? -0.229 -20.228 -10.282 1.00 71.31 293 CYS A O 1
#

Radius of gyration: 29.38 Å; chains: 1; bounding box: 53×88×58 Å

Foldseek 3Di:
DVVLVVLLVPDDPVLNVVLVVVLVVLVPDDDDDVVSVVVNVVVSVVSSVVVVVVVVVVVVVVPPPPPDPDPPPDPQDDDDQQFWFDQWLQDRGPVSNVVCVVVLFFSKAFDDVDQCPVFLARIDNARPPDDLVVQDDPVLVVLAAQQLSRLSSGVVRRCVSNVHADDPVAQQQEAEEEEDAWFRVVLVVVQVVCCVPPNNVPDDPSSVLHGDRQNSQVSNCVVRVHNFHGYFAHDPPCRFVVRVVVQSVCCSVVSHVHYDGGYTDHDPDPVVSVVCRVVVNAFSPNVCRSPRD

Sequence (293 aa):
MIRIAERLRRLPPEARERLRRALEELEKSETSPQARTIAAERTLEEELDKLMAELWERRGRERQPELAPLRRGERRRRVVITGMGAITPLGLSVEETWQGLIAGRSGIRRITAFDPSDYPTQIFGEVRGFEPRHFMDFKKARRMARFSQFAVAATKMALEDAGLAIDQSNAEKVGVLLGNSVGGMDETERACRLMFERGGMRLSPFYIVMIAPNMAAFHVAHSFGIKGYNCTISTACAAGTQAIGEAAEVIRRGQAEVMVTGGTEGGACELALAAFCVGRAYSTRNDEPERAC

Secondary structure (DSSP, 8-state):
-HHHHHHHTTS-HHHHHHHHHHHHHHTTS-S-HHHHHHHHHHHHHHHHHHHHHHHHHHHHHHTS---PPP-TT--PPP---------BTTBSSHHHHHHHHHTT----EE--SS--TTSS--EE----S--GGGTS-HHHHTTS-HHHHHHHHHHHHHHHHTT----TTTTTTEEEEEE-SS-SHHHHHHHHHHHHHH-GGGS-TTHHHHH-TTHHHHHHHHHHT--S-EEEE--GGGHHHHHHHHHHHHHHTTS-SEEEEEE------HHHHHHHHHTT-S----S-GGG--

pLDDT: mean 87.52, std 15.38, range [43.47, 98.88]